Protein AF-A0A962MMC0-F1 (afdb_monomer_lite)

Radius of gyration: 23.37 Å; chains: 1; bounding box: 50×54×61 Å

Foldseek 3Di:
DVVVVVPDDPDDDVVVVVVVVVVVVCCVPCVVVLVVVLLVLLVVLQCLQQPDPLNVQFKHWQWCLRVPPVVQQVVPGTHQADPVPGGDPLVSRVVPGNDDDDSQWTKMFGLSLLAFFVCCQPVLDCPPPNHHFDDGDRGITIGGGGSPDDPVNSVSVSVSSVVVSVVSVVCVVPDDPVRVVVSVVSSCCSPPVDDDDPPLQADDPVFDPDNPDPDRDGNVVVVVVLVVDVVSDDDDDDD

Sequence (239 aa):
HEAYMTHTSTSPNYQILASMDVGRRQMELEGFEFVQRQTDLAMALREAVSDHSLLRKYFRFITAGELIPSEYRPSGIEFYYDTEKGWARMEQAWRQDEFVLEPSHLNLYIGLTGIDGDTFKHEYLMDKYGIQINKTTRNTVLFMTNIGTTRSSVAYLIEILVKIAHELEEKAEDMSPLEKRLHTQRVKELTFENPPLPDFSRFHDAFRPNRDSGTRDGDLRRAFFMSYKDENCEYIKLN

Structure (mmCIF, N/CA/C/O backbone):
data_AF-A0A962MMC0-F1
#
_entry.id   AF-A0A962MMC0-F1
#
loop_
_atom_site.group_PDB
_atom_site.id
_atom_site.type_symbol
_atom_site.label_atom_id
_atom_site.label_alt_id
_atom_site.label_comp_id
_atom_site.label_asym_id
_atom_site.label_entity_id
_atom_site.label_seq_id
_atom_site.pdbx_PDB_ins_code
_atom_site.Cartn_x
_atom_site.Cartn_y
_atom_site.Cartn_z
_atom_site.occupancy
_atom_site.B_iso_or_equiv
_atom_site.auth_seq_id
_atom_site.auth_comp_id
_atom_site.auth_asym_id
_atom_site.auth_atom_id
_atom_site.pdbx_PDB_model_num
ATOM 1 N N . HIS A 1 1 ? 16.791 5.890 -34.315 1.00 63.38 1 HIS A N 1
ATOM 2 C CA . HIS A 1 1 ? 18.110 6.057 -33.669 1.00 63.38 1 HIS A CA 1
ATOM 3 C C . HIS A 1 1 ? 18.316 7.504 -33.223 1.00 63.38 1 HIS A C 1
ATOM 5 O O . HIS A 1 1 ? 18.584 7.707 -32.049 1.00 63.38 1 HIS A O 1
ATOM 11 N N . GLU A 1 2 ? 18.072 8.502 -34.085 1.00 82.62 2 GLU A N 1
ATOM 12 C CA . GLU A 1 2 ? 18.154 9.929 -33.707 1.00 82.62 2 GLU A CA 1
ATOM 13 C C . GLU A 1 2 ? 17.309 10.297 -32.484 1.00 82.62 2 GLU A C 1
ATOM 15 O O . GLU A 1 2 ? 17.851 10.858 -31.544 1.00 82.62 2 GLU A O 1
ATOM 20 N N . ALA A 1 3 ? 16.039 9.879 -32.424 1.00 90.75 3 ALA A N 1
ATOM 21 C CA . ALA A 1 3 ? 15.171 10.175 -31.279 1.00 90.75 3 ALA A CA 1
ATOM 22 C C . ALA A 1 3 ? 15.750 9.720 -29.921 1.00 90.75 3 ALA A C 1
ATOM 24 O O . ALA A 1 3 ? 15.573 10.401 -28.920 1.00 90.75 3 ALA A O 1
ATOM 25 N N . TYR A 1 4 ? 16.473 8.596 -29.877 1.00 90.88 4 TYR A N 1
ATOM 26 C CA . TYR A 1 4 ? 17.138 8.133 -28.653 1.00 90.88 4 TYR A CA 1
ATOM 27 C C . TYR A 1 4 ? 18.338 9.020 -28.298 1.00 90.88 4 TYR A C 1
ATOM 29 O O . TYR A 1 4 ? 18.493 9.433 -27.150 1.00 90.88 4 TYR A O 1
ATOM 37 N N . MET A 1 5 ? 19.164 9.352 -29.294 1.00 90.69 5 MET A N 1
ATOM 38 C CA . MET A 1 5 ? 20.364 10.173 -29.114 1.00 90.69 5 MET A CA 1
ATOM 39 C C . MET A 1 5 ? 20.025 11.620 -28.733 1.00 90.69 5 MET A C 1
ATOM 41 O O . MET A 1 5 ? 20.750 12.217 -27.949 1.00 90.69 5 MET A O 1
ATOM 45 N N . THR A 1 6 ? 18.900 12.167 -29.207 1.00 94.19 6 THR A N 1
ATOM 46 C CA . THR A 1 6 ? 18.417 13.505 -28.819 1.00 94.19 6 THR A CA 1
ATOM 47 C C . THR A 1 6 ? 18.139 13.620 -27.316 1.00 94.19 6 THR A C 1
ATOM 49 O O . THR A 1 6 ? 18.254 14.708 -26.757 1.00 94.19 6 THR A O 1
ATOM 52 N N . HIS A 1 7 ? 17.792 12.514 -26.652 1.00 92.44 7 HIS A N 1
ATOM 53 C CA . HIS A 1 7 ? 17.427 12.489 -25.231 1.00 92.44 7 HIS A CA 1
ATOM 54 C C . HIS A 1 7 ? 18.462 11.802 -24.332 1.00 92.44 7 HIS A C 1
ATOM 56 O O . HIS A 1 7 ? 18.268 11.740 -23.120 1.00 92.44 7 HIS A O 1
ATOM 62 N N . THR A 1 8 ? 19.559 11.299 -24.900 1.00 89.94 8 THR A N 1
ATOM 63 C CA . THR A 1 8 ? 20.594 10.577 -24.156 1.00 89.94 8 THR A CA 1
ATOM 64 C C . THR A 1 8 ? 21.873 11.399 -24.116 1.00 89.94 8 THR A C 1
ATOM 66 O O . THR A 1 8 ? 22.333 11.902 -25.136 1.00 89.94 8 THR A O 1
ATOM 69 N N . SER A 1 9 ? 22.468 11.524 -22.929 1.00 91.19 9 SER A N 1
ATOM 70 C CA . SER A 1 9 ? 23.758 12.201 -22.762 1.00 91.19 9 SER A CA 1
ATOM 71 C C . SER A 1 9 ? 24.848 11.547 -23.620 1.00 91.19 9 SER A C 1
ATOM 73 O O . SER A 1 9 ? 24.972 10.322 -23.643 1.00 91.19 9 SER A O 1
ATOM 75 N N . THR A 1 10 ? 25.704 12.359 -24.247 1.00 93.25 10 THR A N 1
ATOM 76 C CA . THR A 1 10 ? 26.926 11.889 -24.929 1.00 93.25 10 THR A CA 1
ATOM 77 C C . THR A 1 10 ? 28.005 11.401 -23.955 1.00 93.25 10 THR A C 1
ATOM 79 O O . THR A 1 10 ? 28.983 10.793 -24.380 1.00 93.25 10 THR A O 1
ATOM 82 N N . SER A 1 11 ? 27.822 11.649 -22.656 1.00 94.94 11 SER A N 1
ATOM 83 C CA . SER A 1 11 ? 28.681 11.184 -21.564 1.00 94.94 11 SER A CA 1
ATOM 84 C C . SER A 1 11 ? 27.841 10.344 -20.590 1.00 94.94 11 SER A C 1
ATOM 86 O O . SER A 1 11 ? 27.328 10.889 -19.605 1.00 94.94 11 SER A O 1
ATOM 88 N N . PRO A 1 12 ? 27.615 9.047 -20.872 1.00 91.94 12 PRO A N 1
ATOM 89 C CA . PRO A 1 12 ? 26.772 8.197 -20.038 1.00 91.94 12 PRO A CA 1
ATOM 90 C C . PRO A 1 12 ? 27.455 7.840 -18.712 1.00 91.94 12 PRO A C 1
ATOM 92 O O . PRO A 1 12 ? 28.676 7.698 -18.631 1.00 91.94 12 PRO A O 1
ATOM 95 N N . ASN A 1 13 ? 26.653 7.638 -17.665 1.00 96.25 13 ASN A N 1
ATOM 96 C CA . ASN A 1 13 ? 27.155 7.133 -16.392 1.00 96.25 13 ASN A CA 1
ATOM 97 C C . ASN A 1 13 ? 27.306 5.604 -16.457 1.00 96.25 13 ASN A C 1
ATOM 99 O O . ASN A 1 13 ? 26.327 4.863 -16.363 1.00 96.25 13 ASN A O 1
ATOM 103 N N . TYR A 1 14 ? 28.548 5.136 -16.578 1.00 96.31 14 TYR A N 1
ATOM 104 C CA . TYR A 1 14 ? 28.863 3.709 -16.671 1.00 96.31 14 TYR A CA 1
ATOM 105 C C . TYR A 1 14 ? 28.469 2.898 -15.432 1.00 96.31 14 TYR A C 1
ATOM 107 O O . TYR A 1 14 ? 28.182 1.714 -15.566 1.00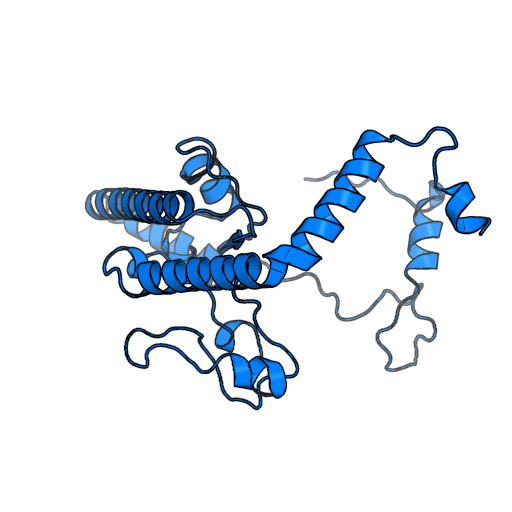 96.31 14 TYR A O 1
ATOM 115 N N . GLN A 1 15 ? 28.411 3.504 -14.242 1.00 97.44 15 GLN A N 1
ATOM 116 C CA . GLN A 1 15 ? 27.985 2.796 -13.030 1.00 97.44 15 GLN A CA 1
ATOM 117 C C . GLN A 1 15 ? 26.492 2.457 -13.081 1.00 97.44 15 GLN A C 1
ATOM 119 O O . GLN A 1 15 ? 26.105 1.368 -12.670 1.00 97.44 15 GLN A O 1
ATOM 124 N N . ILE A 1 16 ? 25.669 3.357 -13.634 1.00 96.50 16 ILE A N 1
ATOM 125 C CA . ILE A 1 16 ? 24.238 3.103 -13.855 1.00 96.50 16 ILE A CA 1
ATOM 126 C C . ILE A 1 16 ? 24.055 2.003 -14.905 1.00 96.50 16 ILE A C 1
ATOM 128 O O . ILE A 1 16 ? 23.258 1.093 -14.711 1.00 96.50 16 ILE A O 1
ATOM 132 N N . LEU A 1 17 ? 24.820 2.041 -15.999 1.00 95.81 17 LEU A N 1
ATOM 133 C CA . LEU A 1 17 ? 24.745 0.994 -17.024 1.00 95.81 17 LEU A CA 1
ATOM 134 C C . LEU A 1 17 ? 25.149 -0.377 -16.463 1.00 95.81 17 LEU A C 1
ATOM 136 O O . LEU A 1 17 ? 24.431 -1.357 -16.643 1.00 95.81 17 LEU A O 1
ATOM 140 N N . ALA A 1 18 ? 26.256 -0.431 -15.719 1.00 97.75 18 ALA A N 1
ATOM 141 C CA . ALA A 1 18 ? 26.712 -1.658 -15.080 1.00 97.75 18 ALA A CA 1
ATOM 142 C C . ALA A 1 18 ? 25.696 -2.191 -14.056 1.00 97.75 18 ALA A C 1
ATOM 144 O O . ALA A 1 18 ? 25.468 -3.398 -14.000 1.00 97.75 18 ALA A O 1
ATOM 145 N N . SER A 1 19 ? 25.053 -1.321 -13.264 1.00 97.75 19 SER A N 1
ATOM 146 C CA . SER A 1 19 ? 24.042 -1.755 -12.293 1.00 97.75 19 SER A CA 1
ATOM 147 C C . SER A 1 19 ? 22.775 -2.288 -12.965 1.00 97.75 19 SER A C 1
ATOM 149 O O . SER A 1 19 ? 22.208 -3.265 -12.479 1.00 97.75 19 SER A O 1
ATOM 151 N N . MET A 1 20 ? 22.367 -1.724 -14.108 1.00 97.06 20 MET A N 1
ATOM 152 C CA . MET A 1 20 ? 21.271 -2.265 -14.919 1.00 97.06 20 MET A CA 1
ATOM 153 C C . MET A 1 20 ? 21.598 -3.664 -15.457 1.00 97.06 20 MET A C 1
ATOM 155 O O . MET A 1 20 ? 20.751 -4.557 -15.388 1.00 97.06 20 MET A O 1
ATOM 159 N N . ASP A 1 21 ? 22.826 -3.885 -15.935 1.00 97.69 21 ASP A N 1
ATOM 160 C CA . ASP A 1 21 ? 23.269 -5.199 -16.415 1.00 97.69 21 ASP A CA 1
ATOM 161 C C . ASP A 1 21 ? 23.316 -6.244 -15.295 1.00 97.69 21 ASP A C 1
ATOM 163 O O . ASP A 1 21 ? 22.851 -7.375 -15.480 1.00 97.69 21 ASP A O 1
ATOM 167 N N . VAL A 1 22 ? 23.828 -5.866 -14.119 1.00 97.12 22 VAL A N 1
ATOM 168 C CA . VAL A 1 22 ? 23.817 -6.728 -12.928 1.00 97.12 22 VAL A CA 1
ATOM 169 C C . VAL A 1 22 ? 22.384 -7.037 -12.503 1.00 97.12 22 VAL A C 1
ATOM 171 O O . VAL A 1 22 ? 22.062 -8.203 -12.290 1.00 97.12 22 VAL A O 1
ATOM 174 N N . GLY A 1 23 ? 21.503 -6.034 -12.447 1.00 96.12 23 GLY A N 1
ATOM 175 C CA . GLY A 1 23 ? 20.094 -6.221 -12.096 1.00 96.12 23 GLY A CA 1
ATOM 176 C C . GLY A 1 23 ? 19.382 -7.182 -13.049 1.00 96.12 23 GLY A C 1
ATOM 177 O O . GLY A 1 23 ? 18.685 -8.095 -12.607 1.00 96.12 23 GLY A O 1
ATOM 178 N N . ARG A 1 24 ? 19.629 -7.058 -14.361 1.00 97.19 24 ARG A N 1
ATOM 179 C CA . ARG A 1 24 ? 19.107 -8.000 -15.361 1.00 97.19 24 ARG A CA 1
ATOM 180 C C . ARG A 1 24 ? 19.597 -9.426 -15.102 1.00 97.19 24 ARG A C 1
ATOM 182 O O . ARG A 1 24 ? 18.796 -10.356 -15.146 1.00 97.19 24 ARG A O 1
ATOM 189 N N . ARG A 1 25 ? 20.896 -9.609 -14.834 1.00 97.62 25 ARG A N 1
ATOM 190 C CA . ARG A 1 25 ? 21.475 -10.932 -14.541 1.00 97.62 25 ARG A CA 1
ATOM 191 C C . ARG A 1 25 ? 20.941 -11.531 -13.246 1.00 97.62 25 ARG A C 1
ATOM 193 O O . ARG A 1 25 ? 20.670 -12.725 -13.217 1.00 97.62 25 ARG A O 1
ATOM 200 N N . GLN A 1 26 ? 20.737 -10.720 -12.216 1.00 96.69 26 GLN A N 1
ATOM 201 C CA . GLN A 1 26 ? 20.147 -11.183 -10.967 1.00 96.69 26 GLN A CA 1
ATOM 202 C C . GLN A 1 26 ? 18.714 -11.683 -11.180 1.00 96.69 26 GLN A C 1
ATOM 204 O O . GLN A 1 26 ? 18.373 -12.765 -10.716 1.00 96.69 26 GLN A O 1
ATOM 209 N N . MET A 1 27 ? 17.884 -10.950 -11.928 1.00 96.75 27 MET A N 1
ATOM 210 C CA . MET A 1 27 ? 16.515 -11.397 -12.222 1.00 96.75 27 MET A CA 1
ATOM 211 C C . MET A 1 27 ? 16.481 -12.664 -13.087 1.00 96.75 27 MET A C 1
ATOM 213 O O . MET A 1 27 ? 15.597 -13.496 -12.914 1.00 96.75 27 MET A O 1
ATOM 217 N N . GLU A 1 28 ? 17.450 -12.839 -13.986 1.00 97.19 28 GLU A N 1
ATOM 218 C CA . GLU A 1 28 ? 17.585 -14.047 -14.811 1.00 97.19 28 GLU A CA 1
ATOM 219 C C . GLU A 1 28 ? 17.940 -15.294 -13.978 1.00 97.19 28 GLU A C 1
ATOM 221 O O . GLU A 1 28 ? 17.453 -16.380 -14.280 1.00 97.19 28 GLU A O 1
ATOM 226 N N . LEU A 1 29 ? 18.766 -15.145 -12.934 1.00 97.38 29 LEU A N 1
ATOM 227 C CA . LEU A 1 29 ? 19.252 -16.260 -12.110 1.00 97.38 29 LEU A CA 1
ATOM 228 C C . LEU A 1 29 ? 18.371 -16.548 -10.885 1.00 97.38 29 LEU A C 1
ATOM 230 O O . LEU A 1 29 ? 18.110 -17.706 -10.573 1.00 97.38 29 LEU A O 1
ATOM 234 N N . GLU A 1 30 ? 17.922 -15.500 -10.194 1.00 96.75 30 GLU A N 1
ATOM 235 C CA . GLU A 1 30 ? 17.295 -15.566 -8.863 1.00 96.75 30 GLU A CA 1
ATOM 236 C C . GLU A 1 30 ? 15.882 -14.950 -8.849 1.00 96.75 30 GLU A C 1
ATOM 238 O O . GLU A 1 30 ? 15.178 -14.997 -7.839 1.00 96.75 30 GLU A O 1
ATOM 243 N N . GLY A 1 31 ? 15.429 -14.365 -9.966 1.00 96.38 31 GLY A N 1
ATOM 244 C CA . GLY A 1 31 ? 14.199 -13.569 -10.009 1.00 96.38 31 GLY A CA 1
ATOM 245 C C . GLY A 1 31 ? 12.943 -14.338 -9.605 1.00 96.38 31 GLY A C 1
ATOM 246 O O . GLY A 1 31 ? 12.093 -13.784 -8.913 1.00 96.38 31 GLY A O 1
ATOM 247 N N . PHE A 1 32 ? 12.837 -15.619 -9.975 1.00 95.88 32 PHE A N 1
ATOM 248 C CA . PHE A 1 32 ? 11.690 -16.448 -9.590 1.00 95.88 32 PHE A CA 1
ATOM 249 C C . PHE A 1 32 ? 11.585 -16.600 -8.067 1.00 95.88 32 PHE A C 1
ATOM 251 O O . PHE A 1 32 ? 10.520 -16.367 -7.498 1.00 95.88 32 PHE A O 1
ATOM 258 N N . GLU A 1 33 ? 12.697 -16.926 -7.402 1.00 96.56 33 GLU A N 1
ATOM 259 C CA . GLU A 1 33 ? 12.739 -17.072 -5.945 1.00 96.56 33 GLU A CA 1
ATOM 260 C C . GLU A 1 33 ? 12.415 -15.745 -5.249 1.00 96.56 33 GLU A C 1
ATOM 262 O O . G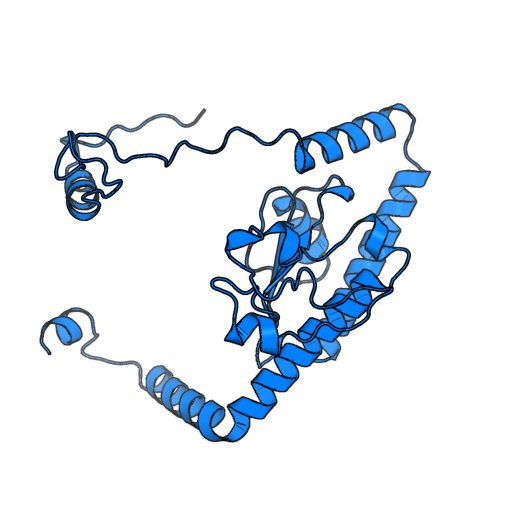LU A 1 33 ? 11.620 -15.712 -4.308 1.00 96.56 33 GLU A O 1
ATOM 267 N N . PHE A 1 34 ? 12.976 -14.632 -5.733 1.00 96.00 34 PHE A N 1
ATOM 268 C CA . PHE A 1 34 ? 12.716 -13.320 -5.145 1.00 96.00 34 PHE A CA 1
ATOM 269 C C . PHE A 1 34 ? 11.262 -12.879 -5.269 1.00 96.00 34 PHE A C 1
ATOM 271 O O . PHE A 1 34 ? 10.698 -12.391 -4.288 1.00 96.00 34 PHE A O 1
ATOM 278 N N . VAL A 1 35 ? 10.646 -13.060 -6.439 1.00 95.00 35 VAL A N 1
ATOM 279 C CA . VAL A 1 35 ? 9.238 -12.704 -6.651 1.00 95.00 35 VAL A CA 1
ATOM 280 C C . VAL A 1 35 ? 8.330 -13.606 -5.820 1.00 95.00 35 VAL A C 1
ATOM 282 O O . VAL A 1 35 ? 7.434 -13.102 -5.148 1.00 95.00 35 VAL A O 1
ATOM 285 N N . GLN A 1 36 ? 8.596 -14.916 -5.778 1.00 94.69 36 GLN A N 1
ATOM 286 C CA . GLN A 1 36 ? 7.833 -15.832 -4.932 1.00 94.69 36 GLN A CA 1
ATOM 287 C C . GLN A 1 36 ? 7.913 -15.416 -3.458 1.00 94.69 36 GLN A C 1
ATOM 289 O O . GLN A 1 36 ? 6.887 -15.236 -2.807 1.00 94.69 36 GLN A O 1
ATOM 294 N N . ARG A 1 37 ? 9.121 -15.154 -2.947 1.00 96.12 37 ARG A N 1
ATOM 295 C CA . ARG A 1 37 ? 9.326 -14.686 -1.571 1.00 96.12 37 ARG A CA 1
ATOM 296 C C . ARG A 1 37 ? 8.623 -13.355 -1.296 1.00 96.12 37 ARG A C 1
ATOM 298 O O . ARG A 1 37 ? 8.068 -13.172 -0.215 1.00 96.12 37 ARG A O 1
ATOM 305 N N . GLN A 1 38 ? 8.656 -12.416 -2.239 1.00 96.25 38 GLN A N 1
ATOM 306 C CA . GLN A 1 38 ? 7.945 -11.139 -2.138 1.00 96.25 38 GLN A CA 1
ATOM 307 C C . GLN A 1 38 ? 6.430 -11.353 -2.021 1.00 96.25 38 GLN A C 1
ATOM 309 O O . GLN A 1 38 ? 5.788 -10.708 -1.185 1.00 96.25 38 GLN A O 1
ATOM 314 N N . THR A 1 39 ? 5.864 -12.244 -2.843 1.00 94.25 39 THR A N 1
ATOM 315 C CA . THR A 1 39 ? 4.445 -12.609 -2.786 1.00 94.25 39 THR A CA 1
ATOM 316 C C . THR A 1 39 ? 4.108 -13.276 -1.454 1.00 94.25 39 THR A C 1
ATOM 318 O O . THR A 1 39 ? 3.175 -12.828 -0.792 1.00 94.25 39 THR A O 1
ATOM 321 N N . ASP A 1 40 ? 4.902 -14.248 -0.999 1.00 95.00 40 ASP A N 1
ATOM 322 C CA . ASP A 1 40 ? 4.701 -14.935 0.286 1.00 95.00 40 ASP A CA 1
ATOM 323 C C . ASP A 1 40 ? 4.692 -13.950 1.464 1.00 95.00 40 ASP A C 1
ATOM 325 O O . ASP A 1 40 ? 3.860 -14.041 2.363 1.00 95.00 40 ASP A O 1
ATOM 329 N N . LEU A 1 41 ? 5.594 -12.964 1.451 1.00 96.75 41 LEU A N 1
ATOM 330 C CA . LEU A 1 41 ? 5.657 -11.916 2.470 1.00 96.75 41 LEU A CA 1
ATOM 331 C C . LEU A 1 41 ? 4.435 -10.991 2.441 1.00 96.75 41 LEU A C 1
ATOM 333 O O . LEU A 1 41 ? 3.941 -10.604 3.500 1.00 96.75 41 LEU A O 1
ATOM 337 N N . ALA A 1 42 ? 3.938 -10.640 1.253 1.00 95.69 42 ALA A N 1
ATOM 338 C CA . ALA A 1 42 ? 2.712 -9.856 1.129 1.00 95.69 42 ALA A CA 1
ATOM 339 C C . ALA A 1 42 ? 1.494 -10.635 1.634 1.00 95.69 42 ALA A C 1
ATOM 341 O O . ALA A 1 42 ? 0.635 -10.065 2.303 1.00 95.69 42 ALA A O 1
ATOM 342 N N . MET A 1 43 ? 1.434 -11.934 1.339 1.00 94.50 43 MET A N 1
ATOM 343 C CA . MET A 1 43 ? 0.377 -12.820 1.815 1.00 94.50 43 MET A CA 1
ATOM 344 C C . MET A 1 43 ? 0.424 -12.944 3.342 1.00 94.50 43 MET A C 1
ATOM 346 O O . MET A 1 43 ? -0.566 -12.634 3.998 1.00 94.50 43 MET A O 1
ATOM 350 N N . ALA A 1 44 ? 1.589 -13.228 3.925 1.00 94.88 44 ALA A N 1
ATOM 351 C CA . ALA A 1 44 ? 1.755 -13.291 5.379 1.00 94.88 44 ALA A CA 1
ATOM 352 C C . ALA A 1 44 ? 1.316 -11.996 6.089 1.00 94.88 44 ALA A C 1
ATOM 354 O O . ALA A 1 44 ? 0.727 -12.038 7.166 1.00 94.88 44 ALA A O 1
ATOM 355 N N . LEU A 1 45 ? 1.564 -10.831 5.481 1.00 95.69 45 LEU A N 1
ATOM 356 C CA . LEU A 1 45 ? 1.102 -9.553 6.021 1.00 95.69 45 LEU A CA 1
ATOM 357 C C . LEU A 1 45 ? -0.429 -9.409 5.959 1.00 95.69 45 LEU A C 1
ATOM 359 O O . LEU A 1 45 ? -1.027 -8.913 6.913 1.00 95.69 45 LEU A O 1
ATOM 363 N N . ARG A 1 46 ? -1.075 -9.853 4.871 1.00 95.31 46 ARG A N 1
ATOM 364 C CA . ARG A 1 46 ? -2.546 -9.857 4.763 1.00 95.31 46 ARG A CA 1
ATOM 365 C C . ARG A 1 46 ? -3.182 -10.760 5.812 1.00 95.31 46 ARG A C 1
ATOM 367 O O . ARG A 1 46 ? -4.111 -10.325 6.484 1.00 95.31 46 ARG A O 1
ATOM 374 N N . GLU A 1 47 ? -2.655 -11.968 5.963 1.00 95.50 47 GLU A N 1
ATOM 375 C CA . GLU A 1 47 ? -3.091 -12.941 6.967 1.00 95.50 47 GLU A CA 1
ATOM 376 C C . GLU A 1 47 ? -2.951 -12.374 8.381 1.00 95.50 47 GLU A C 1
ATOM 378 O O . GLU A 1 47 ? -3.939 -12.277 9.106 1.00 95.50 47 GLU A O 1
ATOM 383 N N . ALA A 1 48 ? -1.767 -11.863 8.734 1.00 95.62 48 ALA A N 1
ATOM 384 C CA . ALA A 1 48 ? -1.510 -11.316 10.063 1.00 95.62 48 ALA A CA 1
ATOM 385 C C . ALA A 1 48 ? -2.441 -10.149 10.434 1.00 95.62 48 ALA A C 1
ATOM 387 O O . ALA A 1 48 ? -2.891 -10.064 11.576 1.00 95.62 48 ALA A O 1
ATOM 388 N N . VAL A 1 49 ? -2.746 -9.245 9.495 1.00 95.94 49 VAL A N 1
ATOM 389 C CA . VAL A 1 49 ? -3.670 -8.126 9.756 1.00 95.94 49 VAL A CA 1
ATOM 390 C C . VAL A 1 49 ? -5.117 -8.608 9.883 1.00 95.94 49 VAL A C 1
ATOM 392 O O . VAL A 1 49 ? -5.833 -8.123 10.760 1.00 95.94 49 VAL A O 1
ATOM 395 N N . SER A 1 50 ? -5.546 -9.556 9.047 1.00 94.31 50 SER A N 1
ATOM 396 C CA . SER A 1 50 ? -6.913 -10.090 9.070 1.00 94.31 50 SER A CA 1
ATOM 397 C C . SER A 1 50 ? -7.206 -10.939 10.313 1.00 94.31 50 SER A C 1
ATOM 399 O O . SER A 1 50 ? -8.279 -10.803 10.906 1.00 94.31 50 SER A O 1
ATOM 401 N N . ASP A 1 51 ? -6.258 -11.774 10.740 1.00 95.06 51 ASP A N 1
ATOM 402 C CA . ASP A 1 51 ? -6.434 -12.689 11.876 1.00 95.06 51 ASP A CA 1
ATOM 403 C C . ASP A 1 51 ? -6.316 -11.986 13.233 1.00 95.06 51 ASP A C 1
ATOM 405 O O . ASP A 1 51 ? -6.900 -12.418 14.233 1.00 95.06 51 ASP A O 1
ATOM 409 N N . HIS A 1 52 ? -5.566 -10.884 13.300 1.00 96.25 52 HIS A N 1
ATOM 410 C CA . HIS A 1 52 ? -5.315 -10.205 14.561 1.00 96.25 52 HIS A CA 1
ATOM 411 C C . HIS A 1 52 ? -6.552 -9.428 15.034 1.00 96.25 52 HIS A C 1
ATOM 413 O O . HIS A 1 52 ? -6.955 -8.414 14.461 1.00 96.25 52 HIS A O 1
ATOM 419 N N . SER A 1 53 ? -7.110 -9.860 16.168 1.00 95.38 53 SER A N 1
ATOM 420 C CA . SER A 1 53 ? -8.377 -9.364 16.728 1.00 95.38 53 SER A CA 1
ATOM 421 C C . SER A 1 53 ? -8.434 -7.849 16.946 1.00 95.38 53 SER A C 1
ATOM 423 O O . SER A 1 53 ? -9.488 -7.247 16.735 1.00 95.38 53 SER A O 1
ATOM 425 N N . LEU A 1 54 ? -7.316 -7.247 17.360 1.00 96.75 54 LEU A N 1
ATOM 426 C CA . LEU A 1 54 ? -7.168 -5.800 17.515 1.00 96.75 54 LEU A CA 1
ATOM 427 C C . LEU A 1 54 ? -6.990 -5.064 16.175 1.00 96.75 54 LEU A C 1
ATOM 429 O O . LEU A 1 54 ? -7.678 -4.074 15.942 1.00 96.75 54 LEU A O 1
ATOM 433 N N . LEU A 1 55 ? -6.111 -5.542 15.282 1.00 97.31 55 LEU A N 1
ATOM 434 C CA . LEU A 1 55 ? -5.821 -4.860 14.015 1.00 97.31 55 LEU A CA 1
ATOM 435 C C . LEU A 1 55 ? -7.069 -4.731 13.147 1.00 97.31 55 LEU A C 1
ATOM 437 O O . LEU A 1 55 ? -7.355 -3.635 12.674 1.00 97.31 55 LEU A O 1
ATOM 441 N N . ARG A 1 56 ? -7.864 -5.800 13.023 1.00 95.25 56 ARG A N 1
ATOM 442 C CA . ARG A 1 56 ? -9.092 -5.808 12.209 1.00 95.25 56 ARG 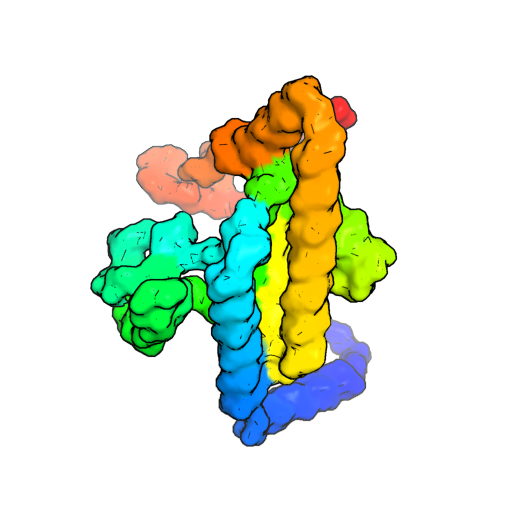A CA 1
ATOM 443 C C . ARG A 1 56 ? -10.148 -4.774 12.623 1.00 95.25 56 ARG A C 1
ATOM 445 O O . ARG A 1 56 ? -11.056 -4.504 11.842 1.00 95.25 56 ARG A O 1
ATOM 452 N N . LYS A 1 57 ? -10.066 -4.200 13.835 1.00 95.75 57 LYS A N 1
ATOM 453 C CA . LYS A 1 57 ? -10.955 -3.102 14.262 1.00 95.75 57 LYS A CA 1
ATOM 454 C C . LYS A 1 57 ? -10.683 -1.810 13.487 1.00 95.75 57 LYS A C 1
ATOM 456 O O . LYS A 1 57 ? -11.604 -1.035 13.254 1.00 95.75 57 LYS A O 1
ATOM 461 N N . TYR A 1 58 ? -9.428 -1.589 13.104 1.00 96.94 58 TYR A N 1
ATOM 462 C CA . TYR A 1 58 ? -8.942 -0.320 12.557 1.00 96.94 58 TYR A CA 1
ATOM 463 C C . TYR A 1 58 ? -8.409 -0.444 11.132 1.00 96.94 58 TYR A C 1
ATOM 465 O O . TYR A 1 58 ? -8.502 0.498 10.344 1.00 96.94 58 TYR A O 1
ATOM 473 N N . PHE A 1 59 ? -7.856 -1.609 10.810 1.00 97.62 59 PHE A N 1
ATOM 474 C CA . PHE A 1 59 ? -7.076 -1.863 9.617 1.00 97.62 59 PHE A CA 1
ATOM 475 C C . PHE A 1 59 ? -7.647 -3.037 8.838 1.00 97.62 59 PHE A C 1
ATOM 477 O O . PHE A 1 59 ? -7.938 -4.095 9.394 1.00 97.62 59 PHE A O 1
ATOM 484 N N . ARG A 1 60 ? -7.764 -2.866 7.523 1.00 95.69 60 ARG A N 1
ATOM 485 C CA . ARG A 1 60 ? -8.178 -3.939 6.615 1.00 95.69 60 ARG A CA 1
ATOM 486 C C . ARG A 1 60 ? -7.546 -3.734 5.253 1.00 95.69 60 ARG A C 1
ATOM 488 O O . ARG A 1 60 ? -7.580 -2.628 4.728 1.00 95.69 60 ARG A O 1
ATOM 495 N N . PHE A 1 61 ? -6.982 -4.773 4.653 1.00 96.25 61 PHE A N 1
ATOM 496 C CA . PHE A 1 61 ? -6.527 -4.649 3.271 1.00 96.25 61 PHE A CA 1
ATOM 497 C C . PHE A 1 61 ? -7.717 -4.653 2.318 1.00 96.25 61 PHE A C 1
ATOM 499 O O . PHE A 1 61 ? -8.586 -5.516 2.417 1.00 96.25 61 PHE A O 1
ATOM 506 N N . ILE A 1 62 ? -7.736 -3.698 1.389 1.00 95.75 62 ILE A N 1
ATOM 507 C CA . ILE A 1 62 ? -8.768 -3.632 0.359 1.00 95.75 62 ILE A CA 1
ATOM 508 C C . ILE A 1 62 ? -8.637 -4.853 -0.552 1.00 95.75 62 ILE A C 1
ATOM 510 O O . ILE A 1 62 ? -7.535 -5.235 -0.968 1.00 95.75 62 ILE A O 1
ATOM 514 N N . THR A 1 63 ? -9.778 -5.472 -0.825 1.00 95.25 63 THR A N 1
ATOM 515 C CA . THR A 1 63 ? -9.892 -6.723 -1.571 1.00 95.25 63 THR A CA 1
ATOM 516 C C . THR A 1 63 ? -10.187 -6.483 -3.056 1.00 95.25 63 THR A C 1
ATOM 518 O O . THR A 1 63 ? -10.545 -5.378 -3.472 1.00 95.25 63 THR A O 1
ATOM 521 N N . ALA A 1 64 ? -10.040 -7.522 -3.884 1.00 94.31 64 ALA A N 1
ATOM 522 C CA . ALA A 1 64 ? -10.380 -7.443 -5.304 1.00 94.31 64 ALA A CA 1
ATOM 523 C C . ALA A 1 64 ? -11.884 -7.188 -5.505 1.00 94.31 64 ALA A C 1
ATOM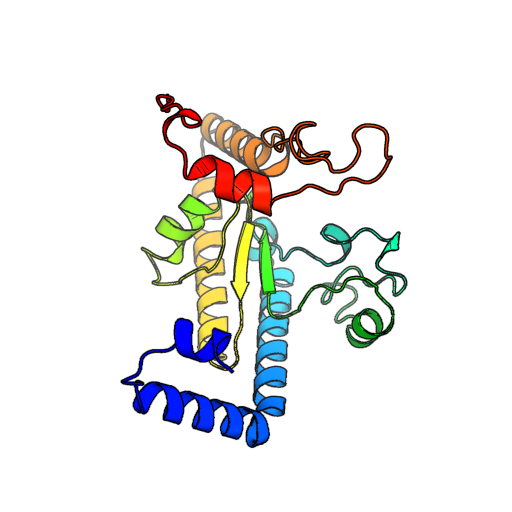 525 O O . ALA A 1 64 ? -12.260 -6.440 -6.402 1.00 94.31 64 ALA A O 1
ATOM 526 N N . GLY A 1 65 ? -12.729 -7.740 -4.629 1.00 94.75 65 GLY A N 1
ATOM 527 C CA . GLY A 1 65 ? -14.179 -7.547 -4.642 1.00 94.75 65 GLY A CA 1
ATOM 528 C C . GLY A 1 65 ? -14.619 -6.096 -4.465 1.00 94.75 65 GLY A C 1
ATOM 529 O O . GLY A 1 65 ? -15.632 -5.687 -5.024 1.00 94.75 65 GLY A O 1
ATOM 530 N N . GLU A 1 66 ? -13.834 -5.311 -3.733 1.00 94.19 66 GLU A N 1
ATOM 531 C CA . GLU A 1 66 ? -14.129 -3.904 -3.457 1.00 94.19 66 GLU A CA 1
ATOM 532 C C . GLU A 1 66 ? -13.600 -2.950 -4.524 1.00 94.19 66 GLU A C 1
ATOM 534 O O . GLU A 1 66 ? -14.170 -1.882 -4.728 1.00 94.19 66 GLU A O 1
ATOM 539 N N . LEU A 1 67 ? -12.498 -3.311 -5.185 1.00 92.81 67 LEU A N 1
ATOM 540 C CA . LEU A 1 67 ? -11.862 -2.464 -6.197 1.00 92.81 67 LEU A CA 1
ATOM 541 C C . LEU A 1 67 ? -12.370 -2.743 -7.605 1.00 92.81 67 LEU A C 1
ATOM 543 O O . LEU A 1 67 ? -12.372 -1.842 -8.441 1.00 92.81 67 LEU A O 1
ATOM 547 N N . ILE A 1 68 ? -12.743 -3.990 -7.881 1.00 95.12 68 ILE A N 1
ATOM 548 C CA . ILE A 1 68 ? -12.983 -4.472 -9.234 1.00 95.12 68 ILE A CA 1
ATOM 549 C C . ILE A 1 68 ? -14.429 -4.982 -9.322 1.00 95.12 68 ILE A C 1
ATOM 551 O O . ILE A 1 68 ? -14.777 -5.963 -8.647 1.00 95.12 68 ILE A O 1
ATOM 555 N N . PRO A 1 69 ? -15.279 -4.357 -10.160 1.00 96.00 69 PRO A N 1
ATOM 556 C CA . PRO A 1 69 ? -16.638 -4.828 -10.405 1.00 96.00 69 PRO A CA 1
ATOM 557 C C . PRO A 1 69 ? -16.680 -6.298 -10.843 1.00 96.00 69 PRO A C 1
ATOM 559 O O . PRO A 1 69 ? -15.768 -6.787 -11.510 1.00 96.00 69 PRO A O 1
ATOM 562 N N . SER A 1 70 ? -17.748 -7.008 -10.473 1.00 96.31 70 SER A N 1
ATOM 563 C CA . SER A 1 70 ? -17.888 -8.452 -10.724 1.00 96.31 70 SER A CA 1
ATOM 564 C C . SER A 1 70 ? -17.874 -8.819 -12.209 1.00 96.31 70 SER A C 1
ATOM 566 O O . SER A 1 70 ? -17.383 -9.886 -12.561 1.00 96.31 70 SER A O 1
ATOM 568 N N . GLU A 1 71 ? -18.349 -7.928 -13.083 1.00 96.38 71 GLU A N 1
ATOM 569 C CA . GLU A 1 71 ? -18.320 -8.102 -14.543 1.00 96.38 71 GLU A CA 1
ATOM 570 C C . GLU A 1 71 ? -16.902 -8.285 -15.109 1.00 96.38 71 GLU A C 1
ATOM 572 O O . GLU A 1 71 ? -16.741 -8.976 -16.111 1.00 96.38 71 GLU A O 1
ATOM 577 N N . TYR A 1 72 ? -15.876 -7.758 -14.430 1.00 96.62 72 TYR A N 1
ATOM 578 C CA . TYR A 1 72 ? -14.470 -7.902 -14.824 1.00 96.62 72 TYR A CA 1
ATOM 579 C C . TYR A 1 72 ? -13.732 -9.025 -14.080 1.00 96.62 72 TYR A C 1
ATOM 581 O O . TYR A 1 72 ? -12.536 -9.226 -14.306 1.00 96.62 72 TYR A O 1
ATOM 589 N N . ARG A 1 73 ? -14.425 -9.752 -13.190 1.00 95.56 73 ARG A N 1
ATOM 590 C CA . ARG A 1 73 ? -13.883 -10.872 -12.399 1.00 95.56 73 ARG A CA 1
ATOM 591 C C . ARG A 1 73 ? -14.684 -12.168 -12.596 1.00 95.56 73 ARG A C 1
ATOM 593 O O . ARG A 1 73 ? -15.282 -12.663 -11.635 1.00 95.56 73 ARG A O 1
ATOM 600 N N . PRO A 1 74 ? -14.732 -12.737 -13.814 1.00 95.44 74 PRO A N 1
ATOM 601 C CA . PRO A 1 74 ? -15.416 -14.001 -14.099 1.00 95.44 74 PRO A CA 1
ATOM 602 C C . PRO A 1 74 ? -14.981 -15.183 -13.215 1.00 95.44 74 PRO A C 1
ATOM 604 O O . PRO A 1 74 ? -15.769 -16.109 -13.035 1.00 95.44 74 PRO A O 1
ATOM 607 N N . SER A 1 75 ? -13.778 -15.162 -12.629 1.00 94.06 75 SER A N 1
ATOM 608 C CA . SER A 1 75 ? -13.322 -16.159 -11.650 1.00 94.06 75 SER A CA 1
ATOM 609 C C . SER A 1 75 ? -14.138 -16.155 -10.350 1.00 94.06 75 SER A C 1
ATOM 611 O O . SER A 1 75 ? -14.143 -17.145 -9.617 1.00 94.06 75 SER A O 1
ATOM 613 N N . GLY A 1 76 ? -14.809 -15.040 -10.036 1.00 93.44 76 GLY A N 1
ATOM 614 C CA . GLY A 1 76 ? -15.543 -14.832 -8.789 1.00 93.44 76 GLY A CA 1
ATOM 615 C C . GLY A 1 76 ? -14.657 -14.600 -7.559 1.00 93.44 76 GLY A C 1
ATOM 616 O O . GLY A 1 76 ? -15.178 -14.510 -6.449 1.00 93.44 76 GLY A O 1
ATOM 617 N N . ILE A 1 77 ? -13.333 -14.489 -7.714 1.00 93.31 77 ILE A N 1
ATOM 618 C CA . ILE A 1 77 ? -12.414 -14.290 -6.586 1.00 93.31 77 ILE A CA 1
ATOM 619 C C . ILE A 1 77 ? -12.536 -12.857 -6.063 1.00 93.31 77 ILE A C 1
ATOM 621 O O . ILE A 1 77 ? -12.242 -11.890 -6.766 1.00 93.31 77 ILE A O 1
ATOM 625 N N . GLU A 1 78 ? -12.975 -12.714 -4.814 1.00 93.75 78 GLU A N 1
ATOM 626 C CA . GLU A 1 78 ? -13.146 -11.413 -4.151 1.00 93.75 78 GLU A CA 1
ATOM 627 C C . GLU A 1 78 ? -11.971 -11.060 -3.238 1.00 93.75 78 GLU A C 1
ATOM 629 O O . GLU A 1 78 ? -11.555 -9.907 -3.184 1.00 93.75 78 GLU A O 1
ATOM 634 N N . PHE A 1 79 ? -11.394 -12.044 -2.557 1.00 92.06 79 PHE A N 1
ATOM 635 C CA . PHE A 1 79 ? -10.305 -11.884 -1.596 1.00 92.06 79 PHE A CA 1
ATOM 636 C C . PHE A 1 79 ? -9.218 -12.924 -1.871 1.00 92.06 79 PHE A C 1
ATOM 638 O O . PHE A 1 79 ? -9.500 -14.003 -2.383 1.00 92.06 79 PHE A O 1
ATOM 645 N N . TYR A 1 80 ? -7.969 -12.607 -1.525 1.00 90.25 80 TYR A N 1
ATOM 646 C CA . TYR A 1 80 ? -6.872 -13.583 -1.561 1.00 90.25 80 TYR A CA 1
ATOM 647 C C . TYR A 1 80 ? -6.743 -14.368 -0.264 1.00 90.25 80 TYR A C 1
ATOM 649 O O . TYR A 1 80 ? -6.351 -15.528 -0.303 1.00 90.25 80 TYR A O 1
ATOM 657 N N . TYR A 1 81 ? -7.129 -13.754 0.850 1.00 92.00 81 TYR A N 1
ATOM 658 C CA . TYR A 1 81 ? -7.192 -14.379 2.159 1.00 92.00 81 TYR A CA 1
ATOM 659 C C . TYR A 1 81 ? -8.476 -13.957 2.858 1.00 92.00 81 TYR A C 1
ATOM 661 O O . TYR A 1 81 ? -8.833 -12.777 2.827 1.00 92.00 81 TYR A O 1
ATOM 669 N N . ASP A 1 82 ? -9.127 -14.914 3.498 1.00 91.06 82 ASP A N 1
ATOM 670 C CA . ASP A 1 82 ? -10.270 -14.706 4.373 1.00 91.06 82 ASP A CA 1
ATOM 671 C C . ASP A 1 82 ? -10.129 -15.601 5.607 1.00 91.06 82 ASP A C 1
ATOM 673 O O . ASP A 1 82 ? -9.653 -16.731 5.504 1.00 91.06 82 ASP A O 1
ATOM 677 N N . THR A 1 83 ? -10.548 -15.107 6.772 1.00 86.50 83 THR A N 1
ATOM 678 C CA . THR A 1 83 ? -10.338 -15.819 8.041 1.00 86.50 83 THR A CA 1
ATOM 679 C C . THR A 1 83 ? -11.169 -17.100 8.153 1.00 86.50 83 THR A C 1
ATOM 681 O O . THR A 1 83 ? -10.844 -17.970 8.955 1.00 86.50 83 THR A O 1
ATOM 684 N N . GLU A 1 84 ? -12.251 -17.232 7.378 1.00 88.19 84 GLU A N 1
ATOM 685 C CA . GLU A 1 84 ? -13.123 -18.412 7.382 1.00 88.19 84 GLU A CA 1
ATOM 686 C C . GLU A 1 84 ? -12.824 -19.353 6.210 1.00 88.19 84 GLU A C 1
ATOM 688 O O . GLU A 1 84 ? -12.826 -20.575 6.366 1.00 88.19 84 GLU A O 1
ATOM 693 N N . LYS A 1 85 ? -12.573 -18.793 5.022 1.00 86.56 85 LYS A N 1
ATOM 694 C CA . LYS A 1 85 ? -12.391 -19.548 3.771 1.00 86.56 85 LYS A CA 1
ATOM 695 C C . LYS A 1 85 ? -10.925 -19.823 3.427 1.00 86.56 85 LYS A C 1
ATOM 697 O O . LYS A 1 85 ? -10.660 -20.631 2.537 1.00 86.56 85 LYS A O 1
ATOM 702 N N . GLY A 1 86 ? -9.986 -19.183 4.120 1.00 89.69 86 GLY A N 1
ATOM 703 C CA . GLY A 1 86 ? -8.551 -19.319 3.899 1.00 89.69 86 GLY A CA 1
ATOM 704 C C . GLY A 1 86 ? -8.079 -18.677 2.592 1.00 89.69 86 GLY A C 1
ATOM 705 O O . GLY A 1 86 ? -8.610 -17.662 2.135 1.00 89.69 86 GLY A O 1
ATOM 706 N N . TRP A 1 87 ? -7.043 -19.271 1.996 1.00 90.44 87 TRP A N 1
ATOM 707 C CA . TRP A 1 87 ? -6.401 -18.773 0.779 1.00 90.44 87 TRP A CA 1
ATOM 708 C C . TRP A 1 87 ? -7.218 -19.070 -0.479 1.00 90.44 87 TRP A C 1
ATOM 710 O O . TRP A 1 87 ? -7.550 -20.222 -0.769 1.00 90.44 87 TRP A O 1
ATOM 720 N N . ALA A 1 88 ? -7.483 -18.034 -1.273 1.00 88.56 88 ALA A N 1
ATOM 721 C CA . ALA A 1 88 ? -8.092 -18.196 -2.585 1.00 88.56 88 ALA A CA 1
ATOM 722 C C . ALA A 1 88 ? -7.070 -18.663 -3.629 1.00 88.56 88 ALA A C 1
ATOM 724 O O . ALA A 1 88 ? -5.870 -18.394 -3.546 1.00 88.56 88 ALA A O 1
ATOM 725 N N . ARG A 1 89 ? -7.576 -19.317 -4.675 1.00 87.81 89 ARG A N 1
ATOM 726 C CA . ARG A 1 89 ? -6.794 -19.767 -5.831 1.00 87.81 89 ARG A CA 1
ATOM 727 C C . ARG A 1 89 ? -6.484 -18.608 -6.776 1.00 87.81 89 ARG A C 1
ATOM 729 O O . ARG A 1 89 ? -7.056 -18.512 -7.861 1.00 87.81 89 ARG A O 1
ATOM 736 N N . MET A 1 90 ? -5.605 -17.702 -6.344 1.00 89.19 90 MET A N 1
ATOM 737 C CA . MET A 1 90 ? -5.252 -16.480 -7.076 1.00 89.19 90 MET A CA 1
ATOM 738 C C . MET A 1 90 ? -4.847 -16.759 -8.534 1.00 89.19 90 MET A C 1
ATOM 740 O O . MET A 1 90 ? -5.147 -15.958 -9.413 1.00 89.19 90 MET A O 1
ATOM 744 N N . GLU A 1 91 ? -4.250 -17.914 -8.839 1.00 90.19 91 GLU A N 1
ATOM 745 C CA . GLU A 1 91 ? -3.877 -18.282 -10.206 1.00 90.19 91 GLU A CA 1
ATOM 746 C C . GLU A 1 91 ? -5.066 -18.361 -11.176 1.00 90.19 91 GLU A C 1
ATOM 748 O O . GLU A 1 91 ? -4.879 -18.219 -12.385 1.00 90.19 91 GLU A O 1
ATOM 753 N N . GLN A 1 92 ? -6.282 -18.593 -10.671 1.00 92.69 92 GLN A N 1
ATOM 754 C CA . GLN A 1 92 ? -7.496 -18.605 -11.488 1.00 92.69 92 GLN A CA 1
ATOM 755 C C . GLN A 1 92 ? -7.885 -17.189 -11.912 1.00 92.69 92 GLN A C 1
ATOM 757 O O . GLN A 1 92 ? -8.141 -16.978 -13.097 1.00 92.69 92 GLN A O 1
ATOM 762 N N . ALA A 1 93 ? -7.831 -16.224 -10.988 1.00 93.00 93 ALA A N 1
ATOM 763 C CA . ALA A 1 93 ? -8.080 -14.814 -11.288 1.00 93.00 93 ALA A CA 1
ATOM 764 C C . ALA A 1 93 ? -7.120 -14.322 -12.378 1.00 93.00 93 ALA A C 1
ATOM 766 O O . ALA A 1 93 ? -7.551 -13.815 -13.405 1.00 93.00 93 ALA A O 1
ATOM 767 N N . TRP A 1 94 ? -5.819 -14.598 -12.239 1.00 92.50 94 TRP A N 1
ATOM 768 C CA . TRP A 1 94 ? -4.792 -14.175 -13.207 1.00 92.50 94 TRP A CA 1
ATOM 769 C C . TRP A 1 94 ? -4.918 -14.796 -14.603 1.00 92.50 94 TRP A C 1
ATOM 771 O O . TRP A 1 94 ? -4.298 -14.306 -15.544 1.00 92.50 94 TRP A O 1
ATOM 781 N N . ARG A 1 95 ? -5.683 -15.881 -14.756 1.00 94.88 95 ARG A N 1
ATOM 782 C CA . ARG A 1 95 ? -5.918 -16.531 -16.054 1.00 94.88 95 ARG A CA 1
ATOM 783 C C . ARG A 1 95 ? -7.239 -16.139 -16.700 1.00 94.88 95 ARG A C 1
ATOM 785 O O . ARG A 1 95 ? -7.354 -16.274 -17.915 1.00 94.88 95 ARG A O 1
ATOM 792 N N . GLN A 1 96 ? -8.238 -15.784 -15.897 1.00 95.44 96 GLN A N 1
ATOM 793 C CA . GLN A 1 96 ? -9.626 -15.660 -16.343 1.00 95.44 96 GLN A CA 1
ATOM 794 C C . GLN A 1 96 ? -10.147 -14.229 -16.256 1.00 95.44 96 GLN A C 1
ATOM 796 O O . GLN A 1 96 ? -10.980 -13.860 -17.080 1.00 95.44 96 GLN A O 1
ATOM 801 N N . ASP A 1 97 ? -9.678 -13.446 -15.285 1.00 96.00 97 ASP A N 1
ATOM 802 C CA . ASP A 1 97 ? -10.201 -12.110 -15.035 1.00 96.00 97 ASP A CA 1
ATOM 803 C C . ASP A 1 97 ? -9.596 -11.075 -15.978 1.00 96.00 97 ASP A C 1
ATOM 805 O O . ASP A 1 97 ? -8.443 -11.181 -16.398 1.00 96.00 97 ASP A O 1
ATOM 809 N N . GLU A 1 98 ? -10.383 -10.046 -16.292 1.00 96.38 98 GLU A N 1
ATOM 810 C CA . GLU A 1 98 ? -9.904 -8.905 -17.075 1.00 96.38 98 GLU A CA 1
ATOM 811 C C . GLU A 1 98 ? -9.008 -8.004 -16.220 1.00 96.38 98 GLU A C 1
ATOM 813 O O . GLU A 1 98 ? -7.963 -7.536 -16.676 1.00 96.38 98 GLU A O 1
ATOM 818 N N . PHE A 1 99 ? -9.382 -7.818 -14.950 1.00 96.31 99 PHE A N 1
ATOM 819 C CA . PHE A 1 99 ? -8.579 -7.100 -13.969 1.00 96.31 99 PHE A CA 1
ATOM 820 C C . PHE A 1 99 ? -8.293 -7.976 -12.757 1.00 96.31 99 PHE A C 1
ATOM 822 O O . PHE A 1 99 ? -9.187 -8.593 -12.181 1.00 96.31 99 PHE A O 1
ATOM 829 N N . VAL A 1 100 ? -7.038 -7.944 -12.314 1.00 94.19 100 VAL A N 1
ATOM 830 C CA . VAL A 1 100 ? -6.582 -8.612 -11.096 1.00 94.19 100 VAL A CA 1
ATOM 831 C C . VAL A 1 100 ? -5.923 -7.623 -10.152 1.00 94.19 100 VAL A C 1
ATOM 833 O O . VAL A 1 100 ? -5.250 -6.680 -10.572 1.00 94.19 100 VAL A O 1
ATOM 836 N N . LEU A 1 101 ? -6.102 -7.851 -8.853 1.00 93.56 101 LEU A N 1
ATOM 837 C CA . LEU A 1 101 ? -5.398 -7.087 -7.834 1.00 93.56 101 LEU A CA 1
ATOM 838 C C . LEU A 1 101 ? -3.981 -7.643 -7.683 1.00 93.56 101 LEU A C 1
ATOM 840 O O . LEU A 1 101 ? -3.800 -8.811 -7.356 1.00 93.56 101 LEU A O 1
ATOM 844 N N . GLU A 1 102 ? -2.954 -6.833 -7.894 1.00 92.88 102 GLU A N 1
ATOM 845 C CA . GLU A 1 102 ? -1.581 -7.298 -7.690 1.00 92.88 102 GLU A CA 1
ATOM 846 C C . GLU A 1 102 ? -1.335 -7.570 -6.179 1.00 92.88 102 GLU A C 1
ATOM 848 O O . GLU A 1 102 ? -1.670 -6.723 -5.344 1.00 92.88 102 GLU A O 1
ATOM 853 N N . PRO A 1 103 ? -0.830 -8.760 -5.787 1.00 92.75 103 PRO A N 1
ATOM 854 C CA . PRO A 1 103 ? -0.745 -9.175 -4.386 1.00 92.75 103 PRO A CA 1
ATOM 855 C C . PRO A 1 103 ? 0.222 -8.342 -3.536 1.00 92.75 103 PRO A C 1
ATOM 857 O O . PRO A 1 103 ? -0.076 -8.125 -2.354 1.00 92.75 103 PRO A O 1
ATOM 860 N N . SER A 1 104 ? 1.339 -7.879 -4.110 1.00 93.25 104 SER A N 1
ATOM 861 C CA . SER A 1 104 ? 2.379 -7.099 -3.423 1.00 93.25 104 SER A CA 1
ATOM 862 C C . SER A 1 104 ? 1.977 -5.647 -3.134 1.00 93.25 104 SER A C 1
ATOM 864 O O . SER A 1 104 ? 2.535 -5.027 -2.228 1.00 93.25 104 SER A O 1
ATOM 866 N N . HIS A 1 105 ? 0.973 -5.122 -3.840 1.00 94.31 105 HIS A N 1
ATOM 867 C CA . HIS A 1 105 ? 0.362 -3.815 -3.621 1.00 94.31 105 HIS A CA 1
ATOM 868 C C . HIS A 1 105 ? -0.733 -3.897 -2.547 1.00 94.31 105 HIS A C 1
ATOM 870 O O . HIS A 1 105 ? -1.907 -4.210 -2.775 1.00 94.31 105 HIS A O 1
ATOM 876 N N . LEU A 1 106 ? -0.325 -3.591 -1.325 1.00 95.25 106 LEU A N 1
ATOM 877 C CA . LEU A 1 106 ? -1.099 -3.741 -0.105 1.00 95.25 106 LEU A CA 1
ATOM 878 C C . LEU A 1 106 ? -1.761 -2.411 0.271 1.00 95.25 106 LEU A C 1
ATOM 880 O O . LEU A 1 106 ? -1.230 -1.625 1.056 1.00 95.25 106 LEU A O 1
ATOM 884 N N . ASN A 1 107 ? -2.935 -2.156 -0.307 1.00 95.94 107 ASN A N 1
ATOM 885 C CA . ASN A 1 107 ? -3.763 -1.002 0.047 1.00 95.94 107 ASN A CA 1
ATOM 886 C C . ASN A 1 107 ? -4.441 -1.248 1.400 1.00 95.94 107 ASN A C 1
ATOM 888 O O . ASN A 1 107 ? -5.437 -1.968 1.472 1.00 95.94 107 ASN A O 1
ATOM 892 N N . LEU A 1 108 ? -3.891 -0.674 2.467 1.00 97.12 108 LEU A N 1
ATOM 893 C CA . LEU A 1 108 ? -4.453 -0.739 3.809 1.00 97.12 108 LEU A CA 1
ATOM 894 C C . LEU A 1 108 ? -5.507 0.354 3.966 1.00 97.12 108 LEU A C 1
ATOM 896 O O . LEU A 1 108 ? -5.201 1.544 3.892 1.00 97.12 108 LEU A O 1
ATOM 900 N N . TYR A 1 109 ? -6.747 -0.052 4.188 1.00 97.25 109 TYR A N 1
ATOM 901 C CA . TYR A 1 109 ? -7.817 0.828 4.618 1.00 97.25 109 TYR A CA 1
ATOM 902 C C . TYR A 1 109 ? -7.622 1.188 6.092 1.00 97.25 109 TYR A C 1
ATOM 904 O O . TYR A 1 109 ? -7.496 0.299 6.935 1.00 97.25 109 TYR A O 1
ATOM 912 N N . ILE A 1 110 ? -7.601 2.491 6.377 1.00 97.31 110 ILE A N 1
ATOM 913 C CA . ILE A 1 110 ? -7.369 3.064 7.710 1.00 97.31 110 ILE A CA 1
ATOM 914 C C . ILE A 1 110 ? -8.522 3.968 8.168 1.00 97.31 110 ILE A C 1
ATOM 916 O O . ILE A 1 110 ? -8.431 4.582 9.226 1.00 97.31 110 ILE A O 1
ATOM 920 N N . GLY A 1 111 ? -9.608 4.086 7.395 1.00 95.44 111 GLY A N 1
ATOM 921 C CA . GLY A 1 111 ? -10.676 5.060 7.667 1.00 95.44 111 GLY A CA 1
ATOM 922 C C . GLY A 1 111 ? -11.334 4.917 9.046 1.00 95.44 111 GLY A C 1
ATOM 923 O O . GLY A 1 111 ? -11.749 5.914 9.633 1.00 95.44 111 GLY A O 1
ATOM 924 N N . LEU A 1 112 ? -11.354 3.702 9.607 1.00 95.06 112 LEU A N 1
ATOM 925 C CA . LEU A 1 112 ? -11.896 3.423 10.946 1.00 95.06 112 LEU A CA 1
ATOM 926 C C . LEU A 1 112 ? -11.055 4.019 12.081 1.00 95.06 112 LEU A C 1
ATOM 928 O O . LEU A 1 112 ? -11.546 4.150 13.194 1.00 95.06 112 LEU A O 1
ATOM 932 N N . THR A 1 113 ? -9.810 4.411 11.809 1.00 96.12 113 THR A N 1
ATOM 933 C CA . THR A 1 113 ? -8.967 5.112 12.787 1.00 96.12 113 THR A CA 1
ATOM 934 C C . THR A 1 113 ? -9.412 6.559 13.020 1.00 96.12 113 THR A C 1
ATOM 936 O O . THR A 1 113 ? -8.998 7.175 13.999 1.00 96.12 113 THR A O 1
ATOM 939 N N . GLY A 1 114 ? -10.215 7.138 12.116 1.00 94.88 114 GLY A N 1
ATOM 940 C CA . GLY A 1 114 ? -10.530 8.570 12.122 1.00 94.88 114 GLY A CA 1
ATOM 941 C C . GLY A 1 114 ? -9.339 9.467 11.754 1.00 94.88 114 GLY A C 1
ATOM 942 O O . GLY A 1 114 ? -9.441 10.688 11.859 1.00 94.88 114 GLY A O 1
ATOM 943 N N . ILE A 1 115 ? -8.221 8.882 11.323 1.00 95.88 115 ILE A N 1
ATOM 944 C CA . ILE A 1 115 ? -7.003 9.579 10.908 1.00 95.88 115 ILE A CA 1
ATOM 945 C C . ILE A 1 115 ? -6.932 9.524 9.382 1.00 95.88 115 ILE A C 1
ATOM 947 O O . ILE A 1 115 ? -7.135 8.464 8.784 1.00 95.88 115 ILE A O 1
ATOM 951 N N . ASP A 1 116 ? -6.666 10.661 8.740 1.00 95.44 116 ASP A N 1
ATOM 952 C CA . ASP A 1 116 ? -6.479 10.681 7.293 1.00 95.44 116 ASP A CA 1
ATOM 953 C C . ASP A 1 116 ? -5.100 10.151 6.882 1.00 95.44 116 ASP A C 1
ATOM 955 O O . ASP A 1 116 ? -4.157 10.097 7.673 1.00 95.44 116 ASP A O 1
ATOM 959 N N . GLY A 1 117 ? -4.979 9.721 5.626 1.00 95.44 117 GLY A N 1
ATOM 960 C CA . GLY A 1 117 ? -3.766 9.061 5.147 1.00 95.44 117 GLY A CA 1
ATOM 961 C C . GLY A 1 117 ? -2.511 9.929 5.176 1.00 95.44 117 GLY A C 1
ATOM 962 O O . GLY A 1 117 ? -1.423 9.369 5.302 1.00 95.44 117 GLY A O 1
ATOM 963 N N . ASP A 1 118 ? -2.622 11.257 5.089 1.00 95.44 118 ASP A N 1
ATOM 964 C CA . ASP A 1 118 ? -1.447 12.130 5.158 1.00 95.44 118 ASP A CA 1
ATOM 965 C C . ASP A 1 118 ? -0.907 12.208 6.590 1.00 95.44 118 ASP A C 1
ATOM 967 O O . ASP A 1 118 ? 0.272 11.927 6.823 1.00 95.44 118 ASP A O 1
ATOM 971 N N . THR A 1 119 ? -1.790 12.450 7.562 1.00 96.75 119 THR A N 1
ATOM 972 C CA . THR A 1 119 ? -1.442 12.401 8.987 1.00 96.75 119 THR A CA 1
ATOM 973 C C . THR A 1 119 ? -0.934 11.018 9.397 1.00 96.75 119 THR A C 1
ATOM 975 O O . THR A 1 119 ? 0.083 10.908 10.081 1.00 96.75 119 THR A O 1
ATOM 978 N N . PHE A 1 120 ? -1.583 9.938 8.948 1.00 97.19 120 PHE A N 1
ATOM 979 C CA . PHE A 1 120 ? -1.148 8.575 9.265 1.00 97.19 120 PHE A CA 1
ATOM 980 C C . PHE A 1 120 ? 0.259 8.281 8.723 1.00 97.19 120 PHE A C 1
ATOM 982 O O . PHE A 1 120 ? 1.066 7.623 9.378 1.00 97.19 120 PHE A O 1
ATOM 989 N N . LYS A 1 121 ? 0.587 8.795 7.534 1.00 96.06 121 LYS A N 1
ATOM 990 C CA . LYS A 1 121 ? 1.919 8.644 6.946 1.00 96.06 121 LYS A CA 1
ATOM 991 C C . LYS A 1 121 ? 2.988 9.376 7.741 1.00 96.06 121 LYS A C 1
ATOM 993 O O . LYS A 1 121 ? 3.985 8.755 8.102 1.00 96.06 121 LYS A O 1
ATOM 998 N N . HIS A 1 122 ? 2.803 10.670 7.976 1.00 96.44 122 HIS A N 1
ATOM 999 C CA . HIS A 1 122 ? 3.838 11.495 8.589 1.00 96.44 122 HIS A CA 1
ATOM 1000 C C . HIS A 1 122 ? 3.949 11.200 10.090 1.00 96.44 122 HIS A C 1
ATOM 1002 O O . HIS A 1 122 ? 4.967 10.681 10.543 1.00 96.44 122 HIS A O 1
ATOM 1008 N N . GLU A 1 123 ? 2.864 11.393 10.840 1.00 96.50 123 GLU A N 1
ATOM 1009 C CA . GLU A 1 123 ? 2.899 11.373 12.305 1.00 96.50 123 GLU A CA 1
ATOM 1010 C C . G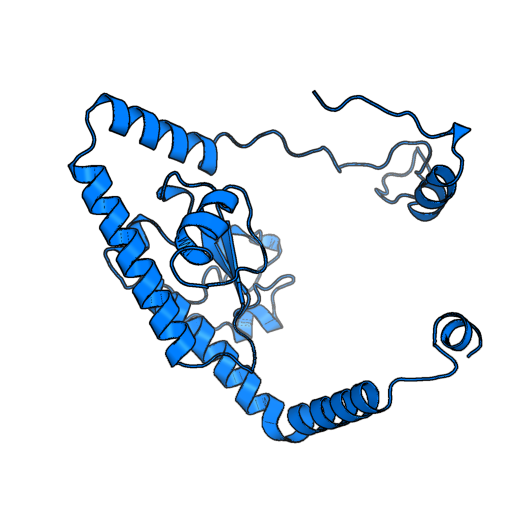LU A 1 123 ? 2.922 9.961 12.902 1.00 96.50 123 GLU A C 1
ATOM 1012 O O . GLU A 1 123 ? 3.531 9.739 13.950 1.00 96.50 123 GLU A O 1
ATOM 1017 N N . TYR A 1 124 ? 2.250 8.994 12.267 1.00 96.50 124 TYR A N 1
ATOM 1018 C CA . TYR A 1 124 ? 2.115 7.643 12.825 1.00 96.50 124 TYR A CA 1
ATOM 1019 C C . TYR A 1 124 ? 3.149 6.655 12.294 1.00 96.50 124 TYR A C 1
ATOM 1021 O O . TYR A 1 124 ? 3.390 5.656 12.963 1.00 96.50 124 TYR A O 1
ATOM 1029 N N . LEU A 1 125 ? 3.770 6.907 11.136 1.00 96.69 125 LEU A N 1
ATOM 1030 C CA . LEU A 1 125 ? 4.690 5.957 10.503 1.00 96.69 125 LEU A CA 1
ATOM 1031 C C . LEU A 1 125 ? 6.090 6.529 10.266 1.00 96.69 125 LEU A C 1
ATOM 1033 O O . LEU A 1 125 ? 7.062 5.957 10.766 1.00 96.69 125 LEU A O 1
ATOM 1037 N N . MET A 1 126 ? 6.219 7.642 9.546 1.00 95.69 126 MET A N 1
ATOM 1038 C CA . MET A 1 126 ? 7.526 8.201 9.193 1.00 95.69 126 MET A CA 1
ATOM 1039 C C . MET A 1 126 ? 8.252 8.791 10.401 1.00 95.69 126 MET A C 1
ATOM 1041 O O . MET A 1 126 ? 9.381 8.392 10.677 1.00 95.69 126 MET A O 1
ATOM 1045 N N . ASP A 1 127 ? 7.610 9.698 11.134 1.00 95.81 127 ASP A N 1
ATOM 1046 C CA . ASP A 1 127 ? 8.280 10.480 12.176 1.00 95.81 127 ASP A CA 1
ATOM 1047 C C . ASP A 1 127 ? 8.570 9.637 13.424 1.00 95.81 127 ASP A C 1
ATOM 1049 O O . ASP A 1 127 ? 9.627 9.766 14.040 1.00 95.81 127 ASP A O 1
ATOM 1053 N N . LYS A 1 128 ? 7.653 8.727 13.778 1.00 95.25 128 LYS A N 1
ATOM 1054 C CA . LYS A 1 128 ? 7.795 7.846 14.947 1.00 95.25 128 LYS A CA 1
ATOM 1055 C C . LYS A 1 128 ? 8.653 6.607 14.686 1.00 95.25 128 LYS A C 1
ATOM 1057 O O . LYS A 1 128 ? 9.390 6.185 15.575 1.00 95.25 128 LYS A O 1
ATOM 1062 N N . TYR A 1 129 ? 8.531 5.996 13.505 1.00 96.62 129 TYR A N 1
ATOM 1063 C CA . TYR A 1 129 ? 9.073 4.654 13.244 1.00 96.62 129 TYR A CA 1
ATOM 1064 C C . TYR A 1 129 ? 9.925 4.558 11.973 1.00 96.62 129 TYR A C 1
ATOM 1066 O O . TYR A 1 129 ? 10.416 3.481 11.644 1.00 96.62 129 TYR A O 1
ATOM 1074 N N . GLY A 1 130 ? 10.117 5.657 11.237 1.00 95.06 130 GLY A N 1
ATOM 1075 C CA . GLY A 1 130 ? 10.909 5.666 10.006 1.00 95.06 130 GLY A CA 1
ATOM 1076 C C . GLY A 1 130 ? 10.296 4.857 8.858 1.00 95.06 130 GLY A C 1
ATOM 1077 O O . GLY A 1 130 ? 11.000 4.540 7.898 1.00 95.06 130 GLY A O 1
ATOM 1078 N N . ILE A 1 131 ? 9.005 4.510 8.929 1.00 95.31 131 ILE A N 1
ATOM 1079 C CA . ILE A 1 131 ? 8.327 3.708 7.904 1.00 95.31 131 ILE A CA 1
ATOM 1080 C C . ILE A 1 131 ? 7.854 4.624 6.777 1.00 95.31 131 ILE A C 1
ATOM 1082 O O . ILE A 1 131 ? 6.971 5.458 6.955 1.00 95.31 131 ILE A O 1
ATOM 1086 N N . GLN A 1 132 ? 8.436 4.437 5.595 1.00 91.75 132 GLN A N 1
ATOM 1087 C CA . GLN A 1 132 ? 8.077 5.183 4.394 1.00 91.75 132 GLN A CA 1
ATOM 1088 C C . GLN A 1 132 ? 6.926 4.504 3.652 1.00 91.75 132 GLN A C 1
ATOM 1090 O O . GLN A 1 132 ? 6.895 3.282 3.500 1.00 91.75 132 GLN A O 1
ATOM 1095 N N . ILE A 1 133 ? 6.005 5.317 3.139 1.00 89.62 133 ILE A N 1
ATOM 1096 C CA . ILE A 1 133 ? 4.842 4.856 2.378 1.00 89.62 133 ILE A CA 1
ATOM 1097 C C . ILE A 1 133 ? 4.869 5.503 1.000 1.00 89.62 133 ILE A C 1
ATOM 1099 O O . ILE A 1 133 ? 5.090 6.708 0.876 1.00 89.62 133 ILE A O 1
ATOM 1103 N N . ASN A 1 134 ? 4.600 4.702 -0.030 1.00 79.94 134 ASN A N 1
ATOM 1104 C CA . ASN A 1 134 ? 4.662 5.149 -1.419 1.00 79.94 134 ASN A CA 1
ATOM 1105 C C . ASN A 1 134 ? 3.516 6.099 -1.772 1.00 79.94 134 ASN A C 1
ATOM 1107 O O . ASN A 1 134 ? 3.731 7.138 -2.393 1.00 79.94 134 ASN A O 1
ATOM 1111 N N . LYS A 1 135 ? 2.289 5.731 -1.388 1.00 93.38 135 LYS A N 1
ATOM 1112 C CA . LYS A 1 135 ? 1.075 6.470 -1.734 1.00 93.38 135 LYS A CA 1
ATOM 1113 C C . LYS A 1 135 ? 0.075 6.444 -0.590 1.00 93.38 135 LYS A C 1
ATOM 1115 O O . LYS A 1 135 ? -0.094 5.422 0.070 1.00 93.38 135 LYS A O 1
ATOM 1120 N N . THR A 1 136 ? -0.621 7.556 -0.415 1.00 94.56 136 THR A N 1
ATOM 1121 C CA . THR A 1 136 ? -1.746 7.693 0.506 1.00 94.56 136 THR A CA 1
ATOM 1122 C C . THR A 1 136 ? -2.937 8.305 -0.213 1.00 94.56 136 THR A C 1
ATOM 1124 O O . THR A 1 136 ? -2.805 8.957 -1.252 1.00 94.56 136 THR A O 1
ATOM 1127 N N . THR A 1 137 ? -4.122 8.031 0.313 1.00 92.75 137 THR A N 1
ATOM 1128 C CA . THR A 1 137 ? -5.361 8.728 -0.037 1.00 92.75 137 THR A CA 1
ATOM 1129 C C . THR A 1 137 ? -5.955 9.329 1.238 1.00 92.75 137 THR A C 1
ATOM 1131 O O . THR A 1 137 ? -5.285 9.382 2.266 1.00 92.75 137 THR A O 1
ATOM 1134 N N . ARG A 1 138 ? -7.220 9.765 1.212 1.00 92.50 138 ARG A N 1
ATOM 1135 C CA . ARG A 1 138 ? -7.897 10.252 2.422 1.00 92.50 138 ARG A CA 1
ATOM 1136 C C . ARG A 1 138 ? -7.992 9.181 3.508 1.00 92.50 138 ARG A C 1
ATOM 1138 O O . ARG A 1 138 ? -7.862 9.518 4.672 1.00 92.50 138 ARG A O 1
ATOM 1145 N N . ASN A 1 139 ? -8.213 7.918 3.149 1.00 94.75 139 ASN A N 1
ATOM 1146 C CA . ASN A 1 139 ? -8.519 6.845 4.103 1.00 94.75 139 ASN A CA 1
ATOM 1147 C C . ASN A 1 139 ? -7.778 5.531 3.807 1.00 94.75 139 ASN A C 1
ATOM 1149 O O . ASN A 1 139 ? -8.119 4.485 4.367 1.00 94.75 139 ASN A O 1
ATOM 1153 N N . THR A 1 140 ? -6.764 5.571 2.939 1.00 95.88 140 THR A N 1
ATOM 1154 C CA . THR A 1 140 ? -5.909 4.420 2.643 1.00 95.88 140 THR A CA 1
ATOM 1155 C C . THR A 1 140 ? -4.437 4.791 2.616 1.00 95.88 140 THR A C 1
ATOM 1157 O O . THR A 1 140 ? -4.061 5.915 2.271 1.00 95.88 140 THR A O 1
ATOM 1160 N N . VAL A 1 141 ? -3.598 3.802 2.911 1.00 96.88 141 VAL A N 1
ATOM 1161 C CA . VAL A 1 141 ? -2.147 3.862 2.733 1.00 96.88 141 VAL A CA 1
ATOM 1162 C C . VAL A 1 141 ? -1.674 2.634 1.954 1.00 96.88 141 VAL A C 1
ATOM 1164 O O . VAL A 1 141 ? -2.163 1.527 2.171 1.00 96.88 141 VAL A O 1
ATOM 1167 N N . LEU A 1 142 ? -0.756 2.822 1.004 1.00 96.31 142 LEU A N 1
ATOM 1168 C CA . LEU A 1 142 ? -0.240 1.756 0.143 1.00 96.31 142 LEU A CA 1
ATOM 1169 C C . LEU A 1 142 ? 1.136 1.290 0.619 1.00 96.31 142 LEU A C 1
ATOM 1171 O O . LEU A 1 142 ? 2.143 1.975 0.407 1.00 96.31 142 LEU A O 1
ATOM 1175 N N . PHE A 1 143 ? 1.187 0.077 1.160 1.00 95.38 143 PHE A N 1
ATOM 1176 C CA . PHE A 1 143 ? 2.437 -0.653 1.340 1.00 95.38 143 PHE A CA 1
ATOM 1177 C C . PHE A 1 143 ? 2.747 -1.455 0.078 1.00 95.38 143 PHE A C 1
ATOM 1179 O O . PHE A 1 143 ? 1.845 -1.967 -0.582 1.00 95.38 143 PHE A O 1
ATOM 1186 N N . MET A 1 144 ? 4.024 -1.562 -0.272 1.00 94.56 144 MET A N 1
ATOM 1187 C CA . MET A 1 144 ? 4.462 -2.421 -1.370 1.00 94.56 144 MET A CA 1
ATOM 1188 C C . MET A 1 144 ? 5.574 -3.319 -0.861 1.00 94.56 144 MET A C 1
ATOM 1190 O O . MET A 1 144 ? 6.599 -2.811 -0.399 1.00 94.56 144 MET A O 1
ATOM 1194 N N . THR A 1 145 ? 5.386 -4.636 -0.935 1.00 94.56 145 THR A N 1
ATOM 1195 C CA . THR A 1 145 ? 6.530 -5.542 -0.815 1.00 94.56 145 THR A CA 1
ATOM 1196 C C . THR A 1 145 ? 7.304 -5.514 -2.128 1.00 94.56 145 THR A C 1
ATOM 1198 O O . THR A 1 145 ? 6.738 -5.319 -3.198 1.00 94.56 145 THR A O 1
ATOM 1201 N N . ASN A 1 146 ? 8.616 -5.676 -2.051 1.00 94.19 146 ASN A N 1
ATOM 1202 C CA . ASN A 1 146 ? 9.526 -5.760 -3.190 1.00 94.19 146 ASN A CA 1
ATOM 1203 C C . ASN A 1 146 ? 10.536 -6.892 -2.956 1.00 94.19 146 ASN A C 1
ATOM 1205 O O . ASN A 1 146 ? 10.587 -7.470 -1.870 1.00 94.19 146 ASN A O 1
ATOM 1209 N N . ILE A 1 147 ? 11.376 -7.179 -3.949 1.00 94.69 147 ILE A N 1
ATOM 1210 C CA . ILE A 1 147 ? 12.406 -8.229 -3.862 1.00 94.69 147 ILE A CA 1
ATOM 1211 C C . ILE A 1 147 ? 13.421 -8.024 -2.718 1.00 94.69 147 ILE A C 1
ATOM 1213 O O . ILE A 1 147 ? 14.037 -8.982 -2.265 1.00 94.69 147 ILE A O 1
ATOM 1217 N N . GLY A 1 148 ? 13.581 -6.793 -2.218 1.00 93.94 148 GLY A N 1
ATOM 1218 C CA . GLY A 1 148 ? 14.422 -6.469 -1.061 1.00 93.94 148 GLY A CA 1
ATOM 1219 C C . GLY A 1 148 ? 13.699 -6.569 0.287 1.00 93.94 148 GLY A C 1
ATOM 1220 O O . GLY A 1 148 ? 14.309 -6.354 1.334 1.00 93.94 148 GLY A O 1
ATOM 1221 N N . THR A 1 149 ? 12.402 -6.879 0.295 1.00 95.06 149 THR A N 1
ATOM 1222 C CA . THR A 1 149 ? 11.609 -6.959 1.524 1.00 95.06 149 THR A CA 1
ATOM 1223 C C . THR A 1 149 ? 11.983 -8.205 2.317 1.00 95.06 149 THR A C 1
ATOM 1225 O O . THR A 1 149 ? 12.054 -9.319 1.798 1.00 95.06 149 THR A O 1
ATOM 1228 N N . THR A 1 150 ? 12.220 -8.025 3.615 1.00 96.00 150 THR A N 1
ATOM 1229 C CA . THR A 1 150 ? 12.616 -9.115 4.511 1.00 96.00 150 THR A CA 1
ATOM 1230 C C . THR A 1 150 ? 11.472 -9.523 5.436 1.00 96.00 150 THR A C 1
ATOM 1232 O O . THR A 1 150 ? 10.551 -8.746 5.688 1.00 96.00 150 THR A O 1
ATOM 1235 N N . ARG A 1 151 ? 11.558 -10.734 6.008 1.00 96.00 151 ARG A N 1
ATOM 1236 C CA . ARG A 1 151 ? 10.636 -11.182 7.067 1.00 96.00 151 ARG A CA 1
ATOM 1237 C C . ARG A 1 151 ? 10.653 -10.221 8.259 1.00 96.00 151 ARG A C 1
ATOM 1239 O O . ARG A 1 151 ? 9.598 -9.914 8.797 1.00 96.00 151 ARG A O 1
ATOM 1246 N N . SER A 1 152 ? 11.830 -9.707 8.621 1.00 96.94 152 SER A N 1
ATOM 1247 C CA . SER A 1 152 ? 11.992 -8.731 9.703 1.00 96.94 152 SER A CA 1
ATOM 1248 C C . SER A 1 152 ? 11.281 -7.413 9.406 1.00 96.94 152 SER A C 1
ATOM 1250 O O . SER A 1 152 ? 10.650 -6.864 10.297 1.00 96.94 152 SER A O 1
ATOM 1252 N N . SER A 1 153 ? 11.318 -6.930 8.159 1.00 95.19 153 SER A N 1
ATOM 1253 C CA . SER A 1 153 ? 10.593 -5.717 7.754 1.00 95.19 153 SER A CA 1
ATOM 1254 C C . SER A 1 153 ? 9.075 -5.892 7.867 1.00 95.19 153 SER A C 1
ATOM 1256 O O . SER A 1 153 ? 8.392 -4.993 8.346 1.00 95.19 153 SER A O 1
ATOM 1258 N N . VAL A 1 154 ? 8.548 -7.058 7.470 1.00 96.44 154 VAL A N 1
ATOM 1259 C CA . VAL A 1 154 ? 7.116 -7.377 7.612 1.00 96.44 154 VAL A CA 1
ATOM 1260 C C . VAL A 1 154 ? 6.721 -7.509 9.083 1.00 96.44 154 VAL A C 1
ATOM 1262 O O . VAL A 1 154 ? 5.732 -6.913 9.499 1.00 96.44 154 VAL A O 1
ATOM 1265 N N . ALA A 1 155 ? 7.508 -8.233 9.883 1.00 97.31 155 ALA A N 1
ATOM 1266 C CA . ALA A 1 155 ? 7.266 -8.375 11.318 1.00 97.31 155 ALA A CA 1
ATOM 1267 C C . ALA A 1 155 ? 7.287 -7.019 12.037 1.00 97.31 155 ALA A C 1
ATOM 1269 O O . ALA A 1 155 ? 6.405 -6.743 12.844 1.00 97.31 155 ALA A O 1
ATOM 1270 N N . TYR A 1 156 ? 8.243 -6.155 11.688 1.00 97.56 156 TYR A N 1
ATOM 1271 C CA . TYR A 1 156 ? 8.325 -4.800 12.221 1.00 97.56 156 TYR A CA 1
ATOM 1272 C C . TYR A 1 156 ? 7.084 -3.975 11.868 1.00 97.56 156 TYR A C 1
ATOM 1274 O O . TYR A 1 156 ? 6.505 -3.339 12.742 1.00 97.56 156 TYR A O 1
ATOM 1282 N N . LEU A 1 157 ? 6.613 -4.031 10.617 1.00 96.94 157 LEU A N 1
ATOM 1283 C CA . LEU A 1 157 ? 5.383 -3.339 10.228 1.00 96.94 157 LEU A CA 1
ATOM 1284 C C . LEU A 1 157 ? 4.169 -3.838 11.026 1.00 96.94 157 LEU A C 1
ATOM 1286 O O . LEU A 1 157 ? 3.392 -3.020 11.508 1.00 96.94 157 LEU A O 1
ATOM 1290 N N . ILE A 1 158 ? 4.018 -5.154 11.206 1.00 97.62 158 ILE A N 1
ATOM 1291 C CA . ILE A 1 158 ? 2.931 -5.728 12.017 1.00 97.62 158 ILE A CA 1
ATOM 1292 C C . ILE A 1 158 ? 3.025 -5.233 13.464 1.00 97.62 158 ILE A C 1
ATOM 1294 O O . ILE A 1 158 ? 2.028 -4.772 14.012 1.00 97.62 158 ILE A O 1
ATOM 1298 N N . GLU A 1 159 ? 4.215 -5.273 14.068 1.00 97.94 159 GLU A N 1
ATOM 1299 C CA . GLU A 1 159 ? 4.453 -4.774 15.426 1.00 97.94 159 GLU A CA 1
ATOM 1300 C C . GLU A 1 159 ? 4.032 -3.305 15.568 1.00 97.94 159 GLU A C 1
ATOM 1302 O O . GLU A 1 159 ? 3.343 -2.946 16.524 1.00 97.94 159 GLU A O 1
ATOM 1307 N N . ILE A 1 160 ? 4.404 -2.454 14.608 1.00 97.94 160 ILE A N 1
ATOM 1308 C CA . ILE A 1 160 ? 4.029 -1.038 14.618 1.00 97.94 160 ILE A CA 1
ATOM 1309 C C . ILE A 1 160 ? 2.520 -0.851 14.450 1.00 97.94 160 ILE A C 1
ATOM 1311 O O . ILE A 1 160 ? 1.927 -0.072 15.194 1.00 97.94 160 ILE A O 1
ATOM 1315 N N . LEU A 1 161 ? 1.871 -1.582 13.541 1.00 98.12 161 LEU A N 1
ATOM 1316 C CA . LEU A 1 161 ? 0.413 -1.522 13.399 1.00 98.12 161 LEU A CA 1
ATOM 1317 C C . LEU A 1 161 ? -0.295 -1.936 14.698 1.00 98.12 161 LEU A C 1
ATOM 1319 O O . LEU A 1 161 ? -1.282 -1.307 15.078 1.00 98.12 161 LEU A O 1
ATOM 1323 N N . VAL A 1 162 ? 0.225 -2.939 15.414 1.00 98.31 162 VAL A N 1
ATOM 1324 C CA . VAL A 1 162 ? -0.315 -3.366 16.717 1.00 98.31 162 VAL A CA 1
ATOM 1325 C C . VAL A 1 162 ? -0.146 -2.267 17.764 1.00 98.31 162 VAL A C 1
ATOM 1327 O O . VAL A 1 162 ? -1.106 -1.954 18.465 1.00 98.31 162 VAL A O 1
ATOM 1330 N N . LYS A 1 163 ? 1.029 -1.628 17.838 1.00 98.19 163 LYS A N 1
ATOM 1331 C CA . LYS A 1 163 ? 1.262 -0.486 18.741 1.00 98.19 163 LYS A CA 1
ATOM 1332 C C . LYS A 1 163 ? 0.303 0.667 18.458 1.00 98.19 163 LYS A C 1
ATOM 1334 O O . LYS A 1 163 ? -0.318 1.171 19.387 1.00 98.19 163 LYS A O 1
ATOM 1339 N N . ILE A 1 164 ? 0.126 1.033 17.188 1.00 97.94 164 ILE A N 1
ATOM 1340 C CA . ILE A 1 164 ? -0.816 2.087 16.791 1.00 97.94 164 ILE A CA 1
ATOM 1341 C C . ILE A 1 164 ? -2.242 1.709 17.202 1.00 97.94 164 ILE A C 1
ATOM 1343 O O . ILE A 1 164 ? -2.958 2.540 17.750 1.00 97.94 164 ILE A O 1
ATOM 1347 N N . ALA A 1 165 ? -2.661 0.461 16.982 1.00 98.00 165 ALA A N 1
ATOM 1348 C CA . ALA A 1 165 ? -3.996 0.023 17.371 1.00 98.00 165 ALA A CA 1
ATOM 1349 C C . ALA A 1 165 ? -4.214 0.060 18.896 1.00 98.00 165 ALA A C 1
ATOM 1351 O O . ALA A 1 165 ? -5.300 0.423 19.336 1.00 98.00 165 ALA A O 1
ATOM 1352 N N . HIS A 1 166 ? -3.195 -0.257 19.701 1.00 97.94 166 HIS A N 1
ATOM 1353 C CA . HIS A 1 166 ? -3.259 -0.093 21.157 1.00 97.94 166 HIS A CA 1
ATOM 1354 C C . HIS A 1 166 ? -3.377 1.379 21.570 1.00 97.94 166 HIS A C 1
ATOM 1356 O O . HIS A 1 166 ? -4.260 1.702 22.358 1.00 97.94 166 HIS A O 1
ATOM 1362 N N . GLU A 1 167 ? -2.573 2.276 20.986 1.00 96.31 167 GLU A N 1
ATOM 1363 C CA . GLU A 1 167 ? -2.692 3.724 21.232 1.00 96.31 167 GLU A CA 1
ATOM 1364 C C . GLU A 1 167 ? -4.100 4.249 20.886 1.00 96.31 167 GLU A C 1
ATOM 1366 O O . GLU A 1 167 ? -4.598 5.175 21.527 1.00 96.31 167 GLU A O 1
ATOM 1371 N N . LEU A 1 168 ? -4.749 3.684 19.862 1.00 96.06 168 LEU A N 1
ATOM 1372 C CA . LEU A 1 168 ? -6.117 4.042 19.481 1.00 96.06 168 LEU A CA 1
ATOM 1373 C C . LEU A 1 168 ? -7.161 3.536 20.483 1.00 96.06 168 LEU A C 1
ATOM 1375 O O . LEU A 1 168 ? -8.082 4.288 20.797 1.00 96.06 168 LEU A O 1
ATOM 1379 N N . GLU A 1 169 ? -7.019 2.313 21.007 1.00 96.38 169 GLU A N 1
ATOM 1380 C CA . GLU A 1 169 ? -7.915 1.790 22.051 1.00 96.38 169 GLU A CA 1
ATOM 1381 C C . GLU A 1 169 ? -7.808 2.609 23.337 1.00 96.38 169 GLU A C 1
ATOM 1383 O O . GLU A 1 169 ? -8.834 3.033 23.859 1.00 96.38 169 GLU A O 1
ATOM 1388 N N . GLU A 1 170 ? -6.588 2.895 23.802 1.00 95.69 170 GLU A N 1
ATOM 1389 C CA . GLU A 1 170 ? -6.359 3.704 25.008 1.00 95.69 170 GLU A CA 1
ATOM 1390 C C . GLU A 1 170 ? -7.011 5.085 24.865 1.00 95.69 170 GLU A C 1
ATOM 1392 O O . GLU A 1 170 ? -7.795 5.510 25.714 1.00 95.69 170 GLU A O 1
ATOM 1397 N N . LYS A 1 171 ? -6.793 5.752 23.722 1.00 93.25 171 LYS A N 1
ATOM 1398 C CA . LYS A 1 171 ? -7.466 7.022 23.424 1.00 93.25 171 LYS A CA 1
ATOM 1399 C C . LYS A 1 171 ? -8.984 6.867 23.432 1.00 93.25 171 LYS A C 1
ATOM 1401 O O . LYS A 1 171 ? -9.666 7.720 23.984 1.00 93.25 171 LYS A O 1
ATOM 1406 N N . ALA A 1 172 ? -9.529 5.819 22.816 1.00 92.25 172 ALA A N 1
ATOM 1407 C CA . ALA A 1 172 ? -10.973 5.607 22.729 1.00 92.25 172 ALA A CA 1
ATOM 1408 C C . ALA A 1 172 ? -11.634 5.343 24.097 1.00 92.25 172 ALA A C 1
ATOM 1410 O O . ALA A 1 172 ? -12.787 5.747 24.308 1.00 92.25 172 ALA A O 1
ATOM 1411 N N . GLU A 1 173 ? -10.924 4.693 25.021 1.00 93.19 173 GLU A N 1
ATOM 1412 C CA . GLU A 1 173 ? -11.369 4.468 26.400 1.00 93.19 173 GLU A CA 1
ATOM 1413 C C . GLU A 1 173 ? -11.450 5.782 27.186 1.00 93.19 173 GLU A C 1
ATOM 1415 O O . GLU A 1 173 ? -12.481 6.047 27.815 1.00 93.19 173 GLU A O 1
ATOM 1420 N N . ASP A 1 174 ? -10.440 6.642 27.042 1.00 93.94 174 ASP A N 1
ATOM 1421 C CA . ASP A 1 174 ? -10.342 7.930 27.738 1.00 93.94 174 ASP A CA 1
ATOM 1422 C C . ASP A 1 174 ? -11.224 9.042 27.134 1.00 93.94 174 ASP A C 1
ATOM 1424 O O . ASP A 1 174 ? -11.442 10.079 27.767 1.00 93.94 174 ASP A O 1
ATOM 1428 N N . MET A 1 175 ? -11.779 8.847 25.929 1.00 93.12 175 MET A N 1
ATOM 1429 C CA . MET A 1 175 ? -12.613 9.858 25.270 1.00 93.12 175 MET A CA 1
ATOM 1430 C C . MET A 1 175 ? -13.896 10.176 26.058 1.00 93.12 175 MET A C 1
ATOM 1432 O O . MET A 1 175 ? -14.752 9.318 26.321 1.00 93.12 175 MET A O 1
ATOM 1436 N N . SER A 1 176 ? -14.114 11.468 26.288 1.00 95.56 176 SER A N 1
ATOM 1437 C CA . SER A 1 176 ? -15.384 12.027 26.744 1.00 95.56 176 SER A CA 1
ATOM 1438 C C . SER A 1 176 ? -16.517 11.798 25.723 1.00 95.56 176 SER A C 1
ATOM 1440 O O . SER A 1 176 ? -16.274 11.553 24.535 1.00 95.56 176 SER A O 1
ATOM 1442 N N . PRO A 1 177 ? -17.798 11.939 26.122 1.00 94.75 177 PRO A N 1
ATOM 1443 C CA . PRO A 1 177 ? -18.922 11.812 25.191 1.00 94.75 177 PRO A CA 1
ATOM 1444 C C . PRO A 1 177 ? -18.861 12.771 23.991 1.00 94.75 177 PRO A C 1
ATOM 1446 O O . PRO A 1 177 ? -19.393 12.450 22.928 1.00 94.75 177 PRO A O 1
ATOM 1449 N N . LEU A 1 178 ? -18.235 13.943 24.147 1.00 94.12 178 LEU A N 1
ATOM 1450 C CA . LEU A 1 178 ? -18.035 14.896 23.054 1.00 94.12 178 LEU A CA 1
ATOM 1451 C C . LEU A 1 178 ? -16.961 14.403 22.080 1.00 94.12 178 LEU A C 1
ATOM 1453 O O . LEU A 1 178 ? -17.197 14.386 20.874 1.00 94.12 178 LEU A O 1
ATOM 1457 N N . GLU A 1 179 ? -15.817 13.953 22.591 1.00 92.88 179 GLU A N 1
ATOM 1458 C CA . GLU A 1 179 ? -14.716 13.441 21.767 1.00 92.88 179 GLU A CA 1
ATOM 1459 C C . GLU A 1 179 ? -15.131 12.192 20.987 1.00 92.88 179 GLU A C 1
ATOM 1461 O O . GLU A 1 179 ? -14.846 12.099 19.796 1.00 92.88 179 GLU A O 1
ATOM 1466 N N . LYS A 1 180 ? -15.921 11.293 21.593 1.00 93.44 180 LYS A N 1
ATOM 1467 C CA . LYS A 1 180 ? -16.493 10.130 20.887 1.00 93.44 180 LYS A CA 1
ATOM 1468 C C . LYS A 1 180 ? -17.363 10.542 19.699 1.00 93.44 180 LYS A C 1
ATOM 1470 O O . LYS A 1 180 ? -17.300 9.916 18.638 1.00 93.44 180 LYS A O 1
ATOM 1475 N N . ARG A 1 181 ? -18.164 11.606 19.845 1.00 94.06 181 ARG A N 1
ATOM 1476 C CA . ARG A 1 181 ? -18.985 12.144 18.745 1.00 94.06 181 ARG A CA 1
ATOM 1477 C C . ARG A 1 181 ? -18.116 12.733 17.638 1.00 94.06 181 ARG A C 1
ATOM 1479 O O . ARG A 1 181 ? -18.363 12.425 16.477 1.00 94.06 181 ARG A O 1
ATOM 1486 N N . LEU A 1 182 ? -17.101 13.521 17.994 1.00 93.38 182 LEU A N 1
ATOM 1487 C CA . LEU A 1 182 ? -16.166 14.106 17.028 1.00 93.38 182 LEU A CA 1
ATOM 1488 C C . LEU A 1 182 ? -15.386 13.027 16.270 1.00 93.38 182 LEU A C 1
ATOM 1490 O O . LEU A 1 182 ? -15.292 13.087 15.048 1.00 93.38 182 LEU A O 1
ATOM 1494 N N . HIS A 1 183 ? -14.897 12.000 16.966 1.00 93.44 183 HIS A N 1
ATOM 1495 C CA . HIS A 1 183 ? -14.224 10.862 16.346 1.00 93.44 183 HIS A CA 1
ATOM 1496 C C . HIS A 1 183 ? -15.152 10.113 15.378 1.00 93.44 183 HIS A C 1
ATOM 1498 O O . HIS A 1 183 ? -14.790 9.880 14.228 1.00 93.44 183 HIS A O 1
ATOM 1504 N N . THR A 1 184 ? -16.383 9.805 15.803 1.00 94.06 184 THR A N 1
ATOM 1505 C CA . THR A 1 184 ? -17.379 9.139 14.943 1.00 94.06 184 THR A CA 1
ATOM 1506 C C . THR A 1 184 ? -17.689 9.971 13.699 1.00 94.06 184 THR A C 1
ATOM 1508 O O . THR A 1 184 ? -17.784 9.435 12.595 1.00 94.06 184 THR A O 1
ATOM 1511 N N . GLN A 1 185 ? -17.816 11.291 13.860 1.00 94.00 185 GLN A N 1
ATOM 1512 C CA . GLN A 1 185 ? -17.999 12.205 12.741 1.00 94.00 185 GLN A CA 1
ATOM 1513 C C . GLN A 1 185 ? -16.793 12.168 11.797 1.00 94.00 185 GLN A C 1
ATOM 1515 O O . GLN A 1 185 ? -16.978 12.045 10.591 1.00 94.00 185 GLN A O 1
ATOM 1520 N N . ARG A 1 186 ? -15.566 12.180 12.325 1.00 93.56 186 ARG A N 1
ATOM 1521 C CA . ARG A 1 186 ? -14.346 12.119 11.516 1.00 93.56 186 ARG A CA 1
ATOM 1522 C C . ARG A 1 186 ? -14.239 10.820 10.717 1.00 93.56 186 ARG A C 1
ATOM 1524 O O . ARG A 1 186 ? -13.954 10.858 9.524 1.00 93.56 186 ARG A O 1
ATOM 1531 N N . VAL A 1 187 ? -14.538 9.677 11.337 1.00 94.75 187 VAL A N 1
ATOM 1532 C CA . VAL A 1 187 ? -14.621 8.379 10.643 1.00 94.75 187 VAL A CA 1
ATOM 1533 C C . VAL A 1 187 ? -15.655 8.441 9.516 1.00 94.75 187 VAL A C 1
ATOM 1535 O O . VAL A 1 187 ? -15.387 7.988 8.401 1.00 94.75 187 VAL A O 1
ATOM 1538 N N . LYS A 1 188 ? -16.822 9.047 9.766 1.00 93.81 188 LYS A N 1
ATOM 1539 C CA . LYS A 1 188 ? -17.876 9.211 8.757 1.00 93.81 188 LYS A CA 1
ATOM 1540 C C . LYS A 1 188 ? -17.433 10.101 7.589 1.00 93.81 188 LYS A C 1
ATOM 1542 O O . LYS A 1 188 ? -17.641 9.720 6.438 1.00 93.81 188 LYS A O 1
ATOM 1547 N N . GLU A 1 189 ? -16.784 11.227 7.874 1.00 92.38 189 GLU A N 1
ATOM 1548 C CA . GLU A 1 189 ? -16.226 12.155 6.878 1.00 92.38 189 GLU A CA 1
ATOM 1549 C C . GLU A 1 189 ? -15.169 11.492 5.988 1.00 92.38 189 GLU A C 1
ATOM 1551 O O . GLU A 1 189 ? -15.110 11.737 4.785 1.00 92.38 189 GLU A O 1
ATOM 1556 N N . LEU A 1 190 ? -14.330 10.635 6.571 1.00 91.38 190 LEU A N 1
ATOM 1557 C CA . LEU A 1 190 ? -13.281 9.924 5.840 1.00 91.38 190 LEU A CA 1
ATOM 1558 C C . LEU A 1 190 ? -13.800 8.715 5.059 1.00 91.38 190 LEU A C 1
ATOM 1560 O O . LEU A 1 190 ? -13.147 8.284 4.111 1.00 91.38 190 LEU A O 1
ATOM 1564 N N . THR A 1 191 ? -14.940 8.146 5.452 1.00 89.69 191 THR A N 1
ATOM 1565 C CA . THR A 1 191 ? -15.450 6.896 4.868 1.00 89.69 191 THR A CA 1
ATOM 1566 C C . THR A 1 191 ? -16.566 7.133 3.855 1.00 89.69 191 THR A C 1
ATOM 1568 O O . THR A 1 191 ? -16.547 6.552 2.771 1.00 89.69 191 THR A O 1
ATOM 1571 N N . PHE A 1 192 ? -17.537 7.982 4.194 1.00 88.00 192 PHE A N 1
ATOM 1572 C CA . PHE A 1 192 ? -18.803 8.099 3.465 1.00 88.00 192 PHE A CA 1
ATOM 1573 C C . PHE A 1 192 ? -19.024 9.486 2.857 1.00 88.00 192 PHE A C 1
ATOM 1575 O O . PHE A 1 192 ? -19.577 9.586 1.765 1.00 88.00 192 PHE A O 1
ATOM 1582 N N . GLU A 1 193 ? -18.593 10.557 3.526 1.00 86.50 193 GLU A N 1
ATOM 1583 C CA . GLU A 1 193 ? -18.830 11.940 3.076 1.00 86.50 193 GLU A CA 1
ATOM 1584 C C . GLU A 1 193 ? -17.632 12.481 2.288 1.00 86.50 193 GLU A C 1
ATOM 1586 O O . GLU A 1 193 ? -17.005 13.485 2.629 1.00 86.50 193 GLU A O 1
ATOM 1591 N N . ASN A 1 194 ? -17.297 11.775 1.210 1.00 79.44 194 ASN A N 1
ATOM 1592 C CA . ASN A 1 194 ? -16.194 12.164 0.343 1.00 79.44 194 ASN A CA 1
ATOM 1593 C C . ASN A 1 194 ? -16.551 13.419 -0.474 1.00 79.44 194 ASN A C 1
ATOM 1595 O O . ASN A 1 194 ? -17.693 13.551 -0.926 1.00 79.44 194 ASN A O 1
ATOM 1599 N N . PRO A 1 195 ? -15.585 14.329 -0.715 1.00 80.75 195 PRO A N 1
ATOM 1600 C CA . PRO A 1 195 ? -15.799 15.429 -1.644 1.00 80.75 195 PRO A CA 1
ATOM 1601 C C . PRO A 1 195 ? -16.151 14.879 -3.035 1.00 80.75 195 PRO A C 1
ATOM 1603 O O . PRO A 1 195 ? -15.681 13.793 -3.398 1.00 80.75 195 PRO A O 1
ATOM 1606 N N . PRO A 1 196 ? -16.957 15.609 -3.827 1.00 81.81 196 PRO A N 1
ATOM 1607 C CA . PRO A 1 196 ? -17.295 15.179 -5.174 1.00 81.81 196 PRO A CA 1
ATOM 1608 C C . PRO A 1 196 ? -16.012 14.991 -5.985 1.00 81.81 196 PRO A C 1
ATOM 1610 O O . PRO A 1 196 ? -15.129 15.853 -5.984 1.00 81.81 196 PRO A O 1
ATOM 1613 N N . LEU A 1 197 ? -15.903 13.848 -6.664 1.00 79.69 197 LEU A N 1
ATOM 1614 C CA . LEU A 1 197 ? -14.803 13.625 -7.591 1.00 79.69 197 LEU A CA 1
ATOM 1615 C C . LEU A 1 197 ? -14.908 14.635 -8.742 1.00 79.69 197 LEU A C 1
ATOM 1617 O O . LEU A 1 197 ? -16.024 14.945 -9.173 1.00 79.69 197 LEU A O 1
ATOM 1621 N N . PRO A 1 198 ? -13.775 15.134 -9.264 1.00 79.56 198 PRO A N 1
ATOM 1622 C CA . PRO A 1 198 ? -13.803 15.907 -10.492 1.00 79.56 198 PRO A CA 1
ATOM 1623 C C . PRO A 1 198 ? -14.450 15.082 -11.609 1.00 79.56 198 PRO A C 1
ATOM 1625 O O . PRO A 1 198 ? -14.182 13.886 -11.752 1.00 79.56 198 PRO A O 1
ATOM 1628 N N . ASP A 1 199 ? -15.308 15.720 -12.399 1.00 78.56 199 ASP A N 1
ATOM 1629 C CA . ASP A 1 199 ? -15.963 15.065 -13.524 1.00 78.56 199 ASP A CA 1
ATOM 1630 C C . ASP A 1 199 ? -14.986 14.941 -14.705 1.00 78.56 199 ASP A C 1
ATOM 1632 O O . ASP A 1 199 ? -14.773 15.884 -15.467 1.00 78.56 199 ASP A O 1
ATOM 1636 N N . PHE A 1 200 ? -14.383 13.759 -14.846 1.00 78.00 200 PHE A N 1
ATOM 1637 C CA . PHE A 1 200 ? -13.521 13.398 -15.977 1.00 78.00 200 PHE A CA 1
ATOM 1638 C C . PHE A 1 200 ? -14.285 12.670 -17.101 1.00 78.00 200 PHE A C 1
ATOM 1640 O O . PHE A 1 200 ? -13.672 11.994 -17.926 1.00 78.00 200 PHE A O 1
ATOM 1647 N N . SER A 1 201 ? -15.621 12.759 -17.147 1.00 79.00 201 SER A N 1
ATOM 1648 C CA . SER A 1 201 ? -16.450 12.007 -18.106 1.00 79.00 201 SER A CA 1
ATOM 1649 C C . SER A 1 201 ? -16.206 12.374 -19.572 1.00 79.00 201 SER A C 1
ATOM 1651 O O . SER A 1 201 ? -16.480 11.560 -20.461 1.00 79.00 201 SER A O 1
ATOM 1653 N N . ARG A 1 202 ? -15.688 13.579 -19.839 1.00 79.94 202 ARG A N 1
ATOM 1654 C CA . ARG A 1 202 ? -15.363 14.053 -21.187 1.00 79.94 202 ARG A CA 1
ATOM 1655 C C . ARG A 1 202 ? -14.272 15.118 -21.183 1.00 79.94 202 ARG A C 1
ATOM 1657 O O . ARG A 1 202 ? -14.146 15.903 -20.248 1.00 79.94 202 ARG A O 1
ATOM 1664 N N . PHE A 1 203 ? -13.552 15.208 -22.295 1.00 84.75 203 PHE A N 1
ATOM 1665 C CA . PHE A 1 203 ? -12.694 16.352 -22.583 1.00 84.75 203 PHE A CA 1
ATOM 1666 C C . PHE A 1 203 ? -13.520 17.589 -22.952 1.00 84.75 203 PHE A C 1
ATOM 1668 O O . PHE A 1 203 ? -14.641 17.486 -23.452 1.00 84.75 203 PHE A O 1
ATOM 1675 N N . HIS A 1 204 ? -12.944 18.774 -22.746 1.00 85.31 204 HIS A N 1
ATOM 1676 C CA . HIS A 1 204 ? -13.512 20.019 -23.260 1.00 85.31 204 HIS A CA 1
ATOM 1677 C C . HIS A 1 204 ? -13.620 19.970 -24.798 1.00 85.31 204 HIS A C 1
ATOM 1679 O O . HIS A 1 204 ? -12.711 19.478 -25.466 1.00 85.31 204 HIS A O 1
ATOM 1685 N N . ASP A 1 205 ? -14.686 20.532 -25.380 1.00 87.00 205 ASP A N 1
ATOM 1686 C CA . ASP A 1 205 ? -14.994 20.441 -26.823 1.00 87.00 205 ASP A CA 1
ATOM 1687 C C . ASP A 1 205 ? -13.928 21.050 -27.752 1.00 87.00 205 ASP A C 1
ATOM 1689 O O . ASP A 1 205 ? -13.918 20.795 -28.957 1.00 87.00 205 ASP A O 1
ATOM 1693 N N . ALA A 1 206 ? -13.025 21.868 -27.210 1.00 87.06 206 ALA A N 1
ATOM 1694 C CA . ALA A 1 206 ? -11.864 22.391 -27.934 1.00 87.06 206 ALA A CA 1
ATOM 1695 C C . ALA A 1 206 ? -10.789 21.324 -28.213 1.00 87.06 206 ALA A C 1
ATOM 1697 O O . ALA A 1 206 ? -9.998 21.481 -29.142 1.00 87.06 206 ALA A O 1
ATOM 1698 N N . PHE A 1 207 ? -10.768 20.254 -27.417 1.00 89.06 207 PHE A N 1
ATOM 1699 C CA . PHE A 1 207 ? -9.790 19.171 -27.492 1.00 89.06 207 PHE A CA 1
ATOM 1700 C C . PHE A 1 207 ? -10.419 17.853 -27.936 1.00 89.06 207 PHE A C 1
ATOM 1702 O O . PHE A 1 207 ? -9.752 16.831 -27.909 1.00 89.06 207 PHE A O 1
ATOM 1709 N N . ARG A 1 208 ? -11.685 17.845 -28.359 1.00 88.25 208 ARG A N 1
ATOM 1710 C CA . ARG A 1 208 ? -12.320 16.651 -28.926 1.00 88.25 208 ARG A CA 1
ATOM 1711 C C . ARG A 1 208 ? -12.113 16.641 -30.445 1.00 88.25 208 ARG A C 1
ATOM 1713 O O . ARG A 1 208 ? -12.445 17.644 -31.080 1.00 88.25 208 ARG A O 1
ATOM 1720 N N . PRO A 1 209 ? -11.599 15.548 -31.042 1.00 80.25 209 PRO A N 1
ATOM 1721 C CA . PRO A 1 209 ? -11.415 15.454 -32.493 1.00 80.25 209 PRO A CA 1
ATOM 1722 C C . PRO A 1 209 ? -12.731 15.622 -33.262 1.00 80.25 209 PRO A C 1
ATOM 1724 O O . PRO A 1 209 ? -12.764 16.258 -34.312 1.00 80.25 209 PRO A O 1
ATOM 1727 N N . ASN A 1 210 ? -13.826 15.090 -32.709 1.00 80.69 210 ASN A N 1
ATOM 1728 C CA . ASN A 1 210 ? -15.174 15.258 -33.234 1.00 80.69 210 ASN A CA 1
ATOM 1729 C C . ASN A 1 210 ? -16.173 15.469 -32.083 1.00 80.69 210 ASN A C 1
ATOM 1731 O O . ASN A 1 210 ? -16.401 14.570 -31.270 1.00 80.69 210 ASN A O 1
ATOM 1735 N N . ARG A 1 211 ? -16.787 16.657 -32.030 1.00 75.50 211 ARG A N 1
ATOM 1736 C CA . ARG A 1 211 ? -17.729 17.064 -30.970 1.00 75.50 211 ARG A CA 1
ATOM 1737 C C . ARG A 1 211 ? -19.001 16.216 -30.940 1.00 75.50 211 ARG A C 1
ATOM 1739 O O . ARG A 1 211 ? -19.533 15.972 -29.856 1.00 75.50 211 ARG A O 1
ATOM 1746 N N . ASP A 1 212 ? -19.413 15.723 -32.105 1.00 76.81 212 ASP A N 1
ATOM 1747 C CA . ASP A 1 212 ? -20.641 14.948 -32.300 1.00 76.81 212 ASP A CA 1
ATOM 1748 C C . ASP A 1 212 ? -20.403 13.434 -32.210 1.00 76.81 212 ASP A C 1
ATOM 1750 O O . ASP A 1 212 ? -21.346 12.645 -32.218 1.00 76.81 212 ASP A O 1
ATOM 1754 N N . SER A 1 213 ? -19.141 13.002 -32.113 1.00 70.12 213 SER A N 1
ATOM 1755 C CA . SER A 1 213 ? -18.825 11.589 -31.915 1.00 70.12 213 SER A CA 1
ATOM 1756 C C . SER A 1 213 ? -19.096 11.161 -30.472 1.00 70.12 213 SER A C 1
ATOM 1758 O O . SER A 1 213 ? -18.818 11.894 -29.521 1.00 70.12 213 SER A O 1
ATOM 1760 N N . GLY A 1 214 ? -19.617 9.944 -30.298 1.00 69.94 214 GLY A N 1
ATOM 1761 C CA . GLY A 1 214 ? -19.796 9.330 -28.978 1.00 69.94 214 GLY A CA 1
ATOM 1762 C C . GLY A 1 214 ? -18.486 8.885 -28.315 1.00 69.94 214 GLY A C 1
ATOM 1763 O O . GLY A 1 214 ? -18.522 8.346 -27.209 1.00 69.94 214 GLY A O 1
ATOM 1764 N N . THR A 1 215 ? -17.335 9.070 -28.973 1.00 70.50 215 THR A N 1
ATOM 1765 C CA . THR A 1 215 ? -16.029 8.703 -28.425 1.00 70.50 215 THR A CA 1
ATOM 1766 C C . THR A 1 215 ? -15.583 9.731 -27.382 1.00 70.50 215 THR A C 1
ATOM 1768 O O . THR A 1 215 ? -15.796 10.940 -27.508 1.00 70.50 215 THR A O 1
ATOM 1771 N N . ARG A 1 216 ? -15.004 9.225 -26.288 1.00 73.31 216 ARG A N 1
ATOM 1772 C CA . ARG A 1 216 ? -14.526 10.026 -25.146 1.00 73.31 216 ARG A CA 1
ATOM 1773 C C . ARG A 1 216 ? -13.057 10.436 -25.291 1.00 73.31 216 ARG A C 1
ATOM 1775 O O . ARG A 1 216 ? -12.422 10.794 -24.305 1.00 73.31 216 ARG A O 1
ATOM 1782 N N . ASP A 1 217 ? -12.498 10.334 -26.490 1.00 84.19 217 ASP A N 1
ATOM 1783 C CA . ASP A 1 217 ? -11.108 10.656 -26.772 1.00 84.19 217 ASP A CA 1
ATOM 1784 C C . ASP A 1 217 ? -10.874 12.172 -26.835 1.00 84.19 217 ASP A C 1
ATOM 1786 O O . ASP A 1 217 ? -11.752 12.970 -27.175 1.00 84.19 217 ASP A O 1
ATOM 1790 N N . GLY A 1 218 ? -9.664 12.572 -26.457 1.00 87.19 218 GLY A N 1
ATOM 1791 C CA . GLY A 1 218 ? -9.241 13.963 -26.435 1.00 87.19 218 GLY A CA 1
ATOM 1792 C C . GLY A 1 218 ? -7.811 14.122 -26.927 1.00 87.19 218 GLY A C 1
ATOM 1793 O O . GLY A 1 218 ? -6.944 13.286 -26.676 1.00 87.19 218 GLY A O 1
ATOM 1794 N N . ASP A 1 219 ? -7.557 15.230 -27.611 1.00 88.06 219 ASP A N 1
ATOM 1795 C CA . ASP A 1 219 ? -6.247 15.660 -28.076 1.00 88.06 219 ASP A CA 1
ATOM 1796 C C . ASP A 1 219 ? -5.475 16.342 -26.937 1.00 88.06 219 ASP A C 1
ATOM 1798 O O . ASP A 1 219 ? -5.361 17.570 -26.839 1.00 88.06 219 ASP A O 1
ATOM 1802 N N . LEU A 1 220 ? -4.934 15.503 -26.051 1.00 88.75 220 LEU A N 1
ATOM 1803 C CA . LEU A 1 220 ? -4.067 15.922 -24.949 1.00 88.75 220 LEU A CA 1
ATOM 1804 C C . LEU A 1 220 ? -2.814 16.649 -25.440 1.00 88.75 220 LEU A C 1
ATOM 1806 O O . LEU A 1 220 ? -2.308 17.538 -24.760 1.00 88.75 220 LEU A O 1
ATOM 1810 N N . ARG A 1 221 ? -2.311 16.292 -26.627 1.00 89.44 221 ARG A N 1
ATOM 1811 C CA . ARG A 1 221 ? -1.089 16.873 -27.184 1.00 89.44 221 ARG A CA 1
ATOM 1812 C C . ARG A 1 221 ? -1.311 18.337 -27.543 1.00 89.44 221 ARG A C 1
ATOM 1814 O O . ARG A 1 221 ? -0.484 19.180 -27.202 1.00 89.44 221 ARG A O 1
ATOM 1821 N N . ARG A 1 222 ? -2.435 18.655 -28.186 1.00 88.94 222 ARG A N 1
ATOM 1822 C CA . ARG A 1 222 ? -2.820 20.040 -28.470 1.00 88.94 222 ARG A CA 1
ATOM 1823 C C . ARG A 1 222 ? -3.011 20.844 -27.190 1.00 88.94 222 ARG A C 1
ATOM 1825 O O . ARG A 1 222 ? -2.490 21.955 -27.118 1.00 88.94 222 ARG A O 1
ATOM 1832 N N . ALA A 1 223 ? -3.709 20.293 -26.195 1.00 88.25 223 ALA A N 1
ATOM 1833 C CA . ALA A 1 223 ? -3.883 20.951 -24.898 1.00 88.25 223 ALA A CA 1
ATOM 1834 C C . ALA A 1 223 ? -2.527 21.258 -24.235 1.00 88.25 223 ALA A C 1
ATOM 1836 O O . ALA A 1 223 ? -2.278 22.394 -23.838 1.00 88.25 223 ALA A O 1
ATOM 1837 N N . PHE A 1 224 ? -1.621 20.277 -24.217 1.00 90.06 224 PHE A N 1
ATOM 1838 C CA . PHE A 1 224 ? -0.271 20.411 -23.673 1.00 90.06 224 PHE A CA 1
ATOM 1839 C C . PHE A 1 224 ? 0.557 21.485 -24.390 1.00 90.06 224 PHE A C 1
ATOM 1841 O O . PHE A 1 224 ? 1.203 22.293 -23.742 1.00 90.06 224 PHE A O 1
ATOM 1848 N N . PHE A 1 225 ? 0.531 21.560 -25.725 1.00 91.50 225 PHE A N 1
ATOM 1849 C CA . PHE A 1 225 ? 1.276 22.611 -26.431 1.00 91.50 225 PHE A CA 1
ATOM 1850 C C . PHE A 1 225 ? 0.639 23.999 -26.308 1.00 91.50 225 PHE A C 1
ATOM 1852 O O . PHE A 1 225 ? 1.345 25.004 -26.374 1.00 91.50 225 PHE A O 1
ATOM 1859 N N . MET A 1 226 ? -0.679 24.080 -26.110 1.00 90.94 226 MET A N 1
ATOM 1860 C CA . MET A 1 226 ? -1.351 25.358 -25.874 1.00 90.94 226 MET A CA 1
ATOM 1861 C C . MET A 1 226 ? -0.932 26.011 -24.558 1.00 90.94 226 MET A C 1
ATOM 1863 O O . MET A 1 226 ? -0.883 27.240 -24.524 1.00 90.94 226 MET A O 1
ATOM 1867 N N . SER A 1 227 ? -0.588 25.230 -23.528 1.00 88.31 227 SER A N 1
ATOM 1868 C CA . SER A 1 227 ? -0.144 25.768 -22.235 1.00 88.31 227 SER A CA 1
ATOM 1869 C C . SER A 1 227 ? 1.259 26.380 -22.262 1.00 88.31 227 SER A C 1
ATOM 1871 O O . SER A 1 227 ? 1.645 27.031 -21.302 1.00 88.31 227 SER A O 1
ATOM 1873 N N . TYR A 1 228 ? 2.029 26.202 -23.343 1.00 91.31 228 TYR A N 1
ATOM 1874 C CA . TYR A 1 228 ? 3.313 26.900 -23.524 1.00 91.31 228 TYR A CA 1
ATOM 1875 C C . TYR A 1 228 ? 3.150 28.346 -23.997 1.00 91.31 228 TYR A C 1
ATOM 1877 O O . TYR A 1 228 ? 4.133 29.077 -24.079 1.00 91.31 228 TYR A O 1
ATOM 1885 N N . LYS A 1 229 ? 1.935 28.748 -24.382 1.00 92.81 229 LYS A N 1
ATOM 1886 C CA . LYS A 1 229 ? 1.649 30.126 -24.768 1.00 92.81 229 LYS A CA 1
ATOM 1887 C C . LYS A 1 229 ? 1.137 30.861 -23.541 1.00 92.81 229 LYS A C 1
ATOM 1889 O O . LYS A 1 229 ? 0.010 30.608 -23.127 1.00 92.81 229 LYS A O 1
ATOM 1894 N N . ASP A 1 230 ? 1.932 31.787 -23.018 1.00 89.12 230 ASP A N 1
ATOM 1895 C CA . ASP A 1 230 ? 1.571 32.582 -21.836 1.00 89.12 230 ASP A CA 1
ATOM 1896 C C . ASP A 1 230 ? 0.221 33.301 -21.998 1.00 89.12 230 ASP A C 1
ATOM 1898 O O . ASP A 1 230 ? -0.542 33.394 -21.046 1.00 89.12 230 ASP A O 1
ATOM 1902 N N . GLU A 1 231 ? -0.131 33.720 -23.219 1.00 93.75 231 GLU A N 1
ATOM 1903 C CA . GLU A 1 231 ? -1.431 34.329 -23.560 1.00 93.75 231 GLU A CA 1
ATOM 1904 C C . GLU A 1 231 ? -2.645 33.430 -23.249 1.00 93.75 231 GLU A C 1
ATOM 1906 O O . GLU A 1 231 ? -3.755 33.930 -23.085 1.00 93.75 231 GLU A O 1
ATOM 1911 N N . ASN A 1 232 ? -2.449 32.108 -23.181 1.00 88.62 232 ASN A N 1
ATOM 1912 C CA . ASN A 1 232 ? -3.491 31.131 -22.854 1.00 88.62 232 ASN A CA 1
ATOM 1913 C C . ASN A 1 232 ? -3.530 30.773 -21.357 1.00 88.62 232 ASN A C 1
ATOM 1915 O O . ASN A 1 232 ? -4.334 29.925 -20.964 1.00 88.62 232 ASN A O 1
ATOM 1919 N N . CYS A 1 233 ? -2.650 31.354 -20.540 1.00 89.06 233 CYS A N 1
ATOM 1920 C CA . CYS A 1 233 ? -2.506 31.037 -19.126 1.00 89.06 233 CYS A CA 1
ATOM 1921 C C . CYS A 1 233 ? -2.997 32.207 -18.269 1.00 89.06 233 CYS A C 1
ATOM 1923 O O . CYS A 1 233 ? -2.613 33.355 -18.472 1.00 89.06 233 CYS A O 1
ATOM 1925 N N . GLU A 1 234 ? -3.816 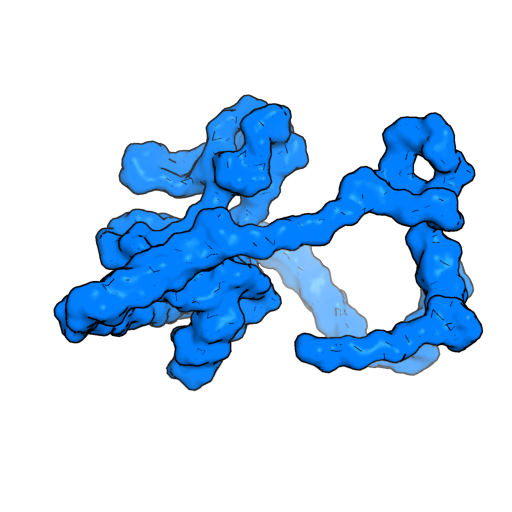31.908 -17.264 1.00 90.56 234 GLU A N 1
ATOM 1926 C CA . GLU A 1 234 ? -4.240 32.874 -16.252 1.00 90.56 234 GLU A CA 1
ATOM 1927 C C . GLU A 1 234 ? -3.797 32.395 -14.867 1.00 90.56 234 GLU A C 1
ATOM 1929 O O . GLU A 1 234 ? -3.880 31.208 -14.542 1.00 90.56 234 GLU A O 1
ATOM 1934 N N . TYR A 1 235 ? -3.326 33.326 -14.037 1.00 88.44 235 TYR A N 1
ATOM 1935 C CA . TYR A 1 235 ? -2.936 33.045 -12.660 1.00 88.44 235 TYR A CA 1
ATOM 1936 C C . TYR A 1 235 ? -4.116 33.286 -11.726 1.00 88.44 235 TYR A C 1
ATOM 1938 O O . TYR A 1 235 ? -4.503 34.425 -11.468 1.00 88.44 235 TYR A O 1
ATOM 1946 N N . ILE A 1 236 ? -4.657 32.206 -11.174 1.00 90.00 236 ILE A N 1
ATOM 1947 C CA . ILE A 1 236 ? -5.725 32.269 -10.180 1.00 90.00 236 ILE A CA 1
ATOM 1948 C C . ILE A 1 236 ? -5.093 32.196 -8.788 1.00 90.00 236 ILE A C 1
ATOM 1950 O O . ILE A 1 236 ? -4.228 31.356 -8.531 1.00 90.00 236 ILE A O 1
ATOM 1954 N N . LYS A 1 237 ? -5.519 33.070 -7.868 1.00 89.00 237 LYS A N 1
ATOM 1955 C CA . LYS A 1 237 ? -5.137 32.946 -6.455 1.00 89.00 237 LYS A CA 1
ATOM 1956 C C . LYS A 1 237 ? -5.806 31.709 -5.858 1.00 89.00 237 LYS A C 1
ATOM 1958 O O . LYS A 1 237 ? -7.027 31.591 -5.909 1.00 89.00 237 LYS A O 1
ATOM 1963 N N . LEU A 1 238 ? -5.008 30.818 -5.276 1.00 81.19 238 LEU A N 1
ATOM 1964 C CA . LEU A 1 238 ? -5.521 29.759 -4.411 1.00 81.19 238 LEU A CA 1
ATOM 1965 C C . LEU A 1 238 ? -5.968 30.411 -3.095 1.00 81.19 238 LEU A C 1
ATOM 1967 O O . LEU A 1 238 ? -5.157 31.072 -2.444 1.00 81.19 238 LEU A O 1
ATOM 1971 N N . ASN A 1 239 ? -7.260 30.286 -2.777 1.00 55.44 239 ASN A N 1
ATOM 1972 C CA . ASN A 1 239 ? -7.836 30.688 -1.491 1.00 55.44 239 ASN A CA 1
ATOM 1973 C C . ASN A 1 239 ? -7.595 29.610 -0.437 1.00 55.44 239 ASN A C 1
ATOM 1975 O O . ASN A 1 239 ? -7.768 28.421 -0.789 1.00 55.44 239 ASN A O 1
#

Secondary structure (DSSP, 8-state):
-HHHHHHS-SS--HHHHHHHHHHHHHHHHHHHHHHHHHHHHHHHHHHHHHH-TTHHHH-EEPPHHHHS-GGG-TT----SEETTTEE--HHHHHHH-SS---TTEEEEE-GGGT--HHHIIIIIIIHHH----SEE-SSEEEEE--TT--HHHHHHHHHHHHHHHHHHHHHHHH--HHHHHHHHHHHHHHHT-PPPPP--SS--TTS-S-TTSS-----HHHHHHHTTSGGG---PPP-

pLDDT: mean 92.37, std 6.26, range [55.44, 98.31]